Protein AF-A0A4Q7DHY0-F1 (afdb_monomer)

Structure (mmCIF, N/CA/C/O backbone):
data_AF-A0A4Q7DHY0-F1
#
_entry.id   AF-A0A4Q7DHY0-F1
#
loop_
_atom_site.group_PDB
_atom_site.id
_atom_site.type_symbol
_atom_site.label_atom_id
_atom_site.label_alt_id
_atom_site.label_comp_id
_atom_site.label_asym_id
_atom_site.label_entity_id
_atom_site.label_seq_id
_atom_site.pdbx_PDB_ins_code
_atom_site.Cartn_x
_atom_site.Cartn_y
_atom_site.Cartn_z
_atom_site.occupancy
_atom_site.B_iso_or_equiv
_atom_site.auth_seq_id
_atom_site.auth_comp_id
_atom_site.auth_asym_id
_atom_site.auth_atom_id
_atom_site.pdbx_PDB_model_num
ATOM 1 N N . MET A 1 1 ? -18.227 11.596 -0.844 1.00 40.66 1 MET A N 1
ATOM 2 C CA . MET A 1 1 ? -17.302 11.273 -1.950 1.00 40.66 1 MET A CA 1
ATOM 3 C C . MET A 1 1 ? -17.290 9.7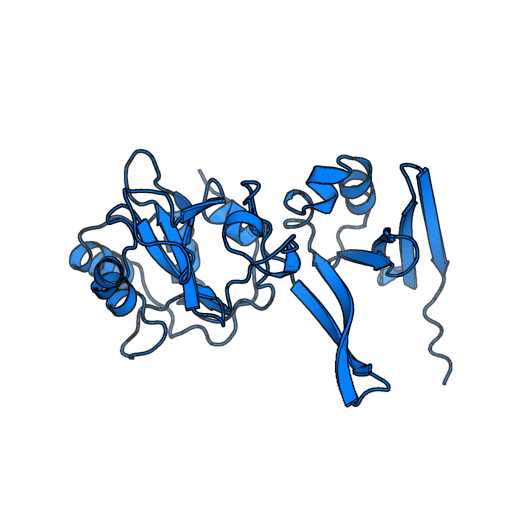64 -2.107 1.00 40.66 1 MET A C 1
ATOM 5 O O . MET A 1 1 ? -17.046 9.087 -1.121 1.00 40.66 1 MET A O 1
ATOM 9 N N . ASN A 1 2 ? -17.619 9.238 -3.290 1.00 40.72 2 ASN A N 1
ATOM 10 C CA . ASN A 1 2 ? -17.395 7.823 -3.594 1.00 40.72 2 ASN A CA 1
ATOM 11 C C . ASN A 1 2 ? -15.924 7.680 -3.981 1.00 40.72 2 ASN A C 1
ATOM 13 O O . ASN A 1 2 ? -15.579 7.890 -5.142 1.00 40.72 2 ASN A O 1
ATOM 17 N N . TYR A 1 3 ? -15.063 7.391 -3.009 1.00 53.09 3 TYR A N 1
ATOM 18 C CA . TYR A 1 3 ? -13.697 6.988 -3.312 1.00 53.09 3 TYR A CA 1
ATOM 19 C C . TYR A 1 3 ? -13.760 5.602 -3.950 1.00 53.09 3 TYR A C 1
ATOM 21 O O . TYR A 1 3 ? -14.240 4.641 -3.348 1.00 53.09 3 TYR A O 1
ATOM 29 N N . LYS A 1 4 ? -13.381 5.521 -5.225 1.00 77.56 4 LYS A N 1
ATOM 30 C CA . LYS A 1 4 ? -13.344 4.259 -5.957 1.00 77.56 4 LYS A CA 1
ATOM 31 C C . LYS A 1 4 ? -11.964 3.640 -5.758 1.00 77.56 4 LYS A C 1
ATOM 33 O O . LYS A 1 4 ? -11.098 3.822 -6.598 1.00 77.56 4 LYS A O 1
ATOM 38 N N . MET A 1 5 ? -11.809 2.927 -4.650 1.00 90.25 5 MET A 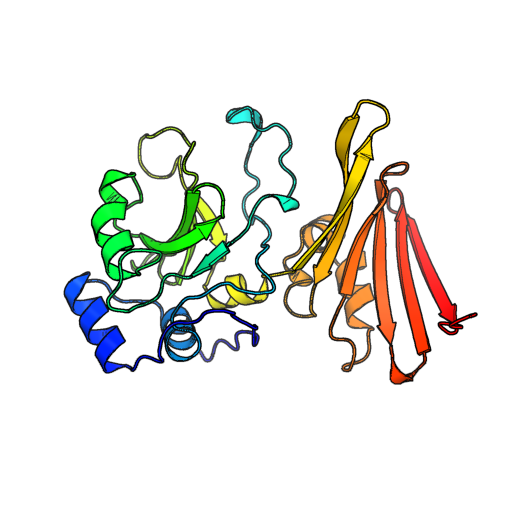N 1
ATOM 39 C CA . MET A 1 5 ? -10.647 2.089 -4.355 1.00 90.25 5 MET A CA 1
ATOM 40 C C . MET A 1 5 ? -10.560 0.921 -5.346 1.00 90.25 5 MET A C 1
ATOM 42 O O . MET A 1 5 ? -11.595 0.358 -5.739 1.00 90.25 5 MET A O 1
ATOM 46 N N . LYS A 1 6 ? -9.348 0.532 -5.749 1.00 93.88 6 LYS A N 1
ATOM 47 C CA . LYS A 1 6 ? -9.139 -0.646 -6.590 1.00 93.88 6 LYS A CA 1
ATOM 48 C C . LYS A 1 6 ? -9.575 -1.918 -5.871 1.00 93.88 6 LYS A C 1
ATOM 50 O O . LYS A 1 6 ? -9.579 -2.030 -4.646 1.00 93.88 6 LYS A O 1
ATOM 55 N N . ASN A 1 7 ? -9.943 -2.923 -6.657 1.00 93.12 7 ASN A N 1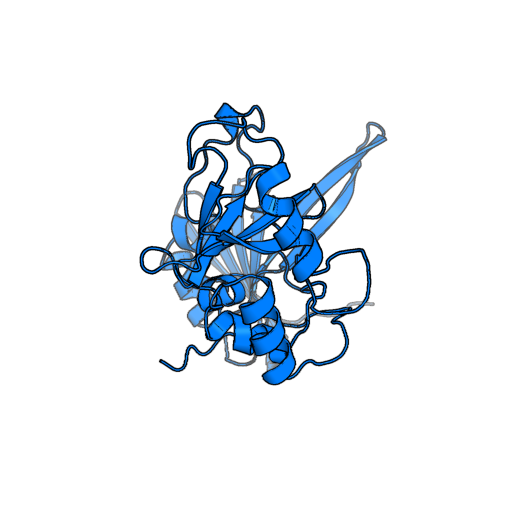
ATOM 56 C CA . ASN A 1 7 ? -10.173 -4.249 -6.108 1.00 93.12 7 ASN A CA 1
ATOM 57 C C . ASN A 1 7 ? -8.827 -4.939 -5.911 1.00 93.12 7 ASN A C 1
ATOM 59 O O . ASN A 1 7 ? -8.090 -5.108 -6.876 1.00 93.12 7 ASN A O 1
ATOM 63 N N . ILE A 1 8 ? -8.551 -5.376 -4.685 1.00 95.38 8 ILE A N 1
ATOM 64 C CA . ILE A 1 8 ? -7.391 -6.211 -4.380 1.00 95.38 8 ILE A CA 1
ATOM 65 C C . ILE A 1 8 ? -7.818 -7.634 -4.019 1.00 95.38 8 ILE A C 1
ATOM 67 O O . ILE A 1 8 ? -8.973 -7.886 -3.653 1.00 95.38 8 ILE A O 1
ATOM 71 N N . VAL A 1 9 ? -6.870 -8.561 -4.129 1.00 96.19 9 VAL A N 1
ATOM 72 C CA . VAL A 1 9 ? -6.990 -9.919 -3.599 1.00 96.19 9 VAL A CA 1
ATOM 73 C C . VAL A 1 9 ? -6.375 -9.926 -2.206 1.00 96.19 9 VAL A C 1
ATOM 75 O O . VAL A 1 9 ? -5.222 -9.537 -2.040 1.00 96.19 9 VAL A O 1
ATOM 78 N N . VAL A 1 10 ? -7.158 -10.365 -1.223 1.00 97.56 10 VAL A N 1
ATOM 79 C CA . VAL A 1 10 ? -6.720 -10.546 0.164 1.00 97.56 10 VAL A CA 1
ATOM 80 C C . VAL A 1 10 ? -6.940 -12.011 0.518 1.00 97.56 10 VAL A C 1
ATOM 82 O O . VAL A 1 10 ? -8.075 -12.493 0.474 1.00 97.56 10 VAL A O 1
ATOM 85 N N . ALA A 1 11 ? -5.853 -12.722 0.794 1.00 97.56 11 ALA A N 1
ATOM 86 C CA . ALA A 1 11 ? -5.868 -14.089 1.286 1.00 97.56 11 ALA A CA 1
ATOM 87 C C . ALA A 1 11 ? -6.193 -14.112 2.785 1.00 97.56 11 ALA A C 1
ATOM 89 O O . ALA A 1 11 ? -6.019 -13.120 3.490 1.00 97.56 11 ALA A O 1
ATOM 90 N N . ASP A 1 12 ? -6.703 -15.245 3.266 1.00 96.19 12 ASP A N 1
ATOM 91 C CA . ASP A 1 12 ? -6.915 -15.507 4.697 1.00 96.19 12 ASP A CA 1
ATOM 92 C C . ASP A 1 12 ? -7.746 -14.457 5.453 1.00 96.19 12 ASP A C 1
ATOM 94 O O . ASP A 1 12 ? -7.658 -14.323 6.681 1.00 96.19 12 ASP A O 1
ATOM 98 N N . SER A 1 13 ? -8.612 -13.734 4.731 1.00 96.94 13 SER A N 1
ATOM 99 C CA . SER A 1 13 ? -9.600 -12.858 5.349 1.00 96.94 13 SER A CA 1
ATOM 100 C C . SER A 1 13 ? -10.466 -13.642 6.327 1.00 96.94 13 SER A C 1
ATOM 102 O O . SER A 1 13 ? -10.929 -14.755 6.053 1.00 96.94 13 SER A O 1
ATOM 104 N N . LYS A 1 14 ? -10.732 -13.028 7.480 1.00 97.25 14 LYS A N 1
ATOM 105 C CA . LYS A 1 14 ? -11.629 -13.599 8.481 1.00 97.25 14 LYS A CA 1
ATOM 106 C C . LYS A 1 14 ? -13.071 -13.583 7.961 1.00 97.25 14 LYS A C 1
ATOM 108 O O . LYS A 1 14 ? -13.385 -13.054 6.891 1.00 97.25 14 LYS A O 1
ATOM 113 N N . LYS A 1 15 ? -13.984 -14.181 8.735 1.00 97.06 15 LYS A N 1
ATOM 114 C CA . LYS A 1 15 ? -15.419 -14.204 8.403 1.00 97.06 15 LYS A CA 1
ATOM 115 C C . LYS A 1 15 ? -15.921 -12.787 8.127 1.00 97.06 15 LYS A C 1
ATOM 117 O O . LYS A 1 15 ? -15.539 -11.851 8.825 1.00 97.06 15 LYS A O 1
ATOM 122 N N . LYS A 1 16 ? -16.792 -12.646 7.123 1.00 97.69 16 LYS A N 1
ATOM 123 C CA . LYS A 1 16 ? -17.400 -11.356 6.785 1.00 97.69 16 LYS A CA 1
ATOM 124 C C . LYS A 1 16 ? -18.101 -10.757 7.998 1.00 97.69 16 LYS A C 1
ATOM 126 O O . LYS A 1 16 ? -18.827 -11.458 8.701 1.00 97.69 16 LYS A O 1
ATOM 131 N N . ILE A 1 17 ? -17.904 -9.459 8.166 1.00 98.38 17 ILE A N 1
ATOM 132 C CA . ILE A 1 17 ? -18.520 -8.648 9.212 1.00 98.38 17 ILE A CA 1
ATOM 133 C C . ILE A 1 17 ? -19.592 -7.739 8.624 1.00 98.38 17 ILE A C 1
ATOM 135 O O . ILE A 1 17 ? -19.730 -7.576 7.409 1.00 98.38 17 ILE A O 1
ATOM 139 N N . THR A 1 18 ? -20.367 -7.149 9.513 1.00 98.38 18 THR A N 1
ATOM 140 C CA . THR A 1 18 ? -21.481 -6.265 9.215 1.00 98.38 18 THR A CA 1
ATOM 141 C C . THR A 1 18 ? -21.208 -4.859 9.734 1.00 98.38 18 THR A C 1
ATOM 143 O O . THR A 1 18 ? -20.301 -4.608 10.524 1.00 98.38 18 THR A O 1
ATOM 146 N N . MET A 1 19 ? -22.067 -3.919 9.348 1.00 98.31 19 MET A N 1
ATOM 147 C CA . MET A 1 19 ? -22.042 -2.571 9.914 1.00 98.31 19 MET A CA 1
ATOM 148 C C . MET A 1 19 ? -22.334 -2.546 11.425 1.00 98.31 19 MET A C 1
ATOM 150 O O . MET A 1 19 ? -21.980 -1.584 12.098 1.00 98.31 19 MET A O 1
ATOM 154 N N . ILE A 1 20 ? -23.003 -3.572 11.964 1.00 98.44 20 ILE A N 1
ATOM 155 C CA . ILE A 1 20 ? -23.243 -3.679 13.408 1.00 98.44 20 ILE A CA 1
ATOM 156 C C . ILE A 1 20 ? -21.924 -3.983 14.120 1.00 98.44 20 ILE A C 1
ATOM 158 O O . ILE A 1 20 ? -21.611 -3.317 15.101 1.00 98.44 20 ILE A O 1
ATOM 162 N N . ASP A 1 21 ? -21.125 -4.905 13.581 1.00 98.38 21 ASP A N 1
ATOM 163 C CA . ASP A 1 21 ? -19.808 -5.243 14.132 1.00 98.38 21 ASP A CA 1
ATOM 164 C C . ASP A 1 21 ? -18.881 -4.020 14.132 1.00 98.38 21 ASP A C 1
ATOM 166 O O . ASP A 1 21 ? -18.284 -3.702 15.155 1.00 98.38 21 ASP A O 1
ATOM 170 N N . ILE A 1 22 ? -18.851 -3.264 13.026 1.00 98.50 22 ILE A N 1
ATOM 171 C CA . ILE A 1 22 ? -18.097 -2.002 12.933 1.00 98.50 22 ILE A CA 1
ATOM 172 C C . ILE A 1 22 ? -18.536 -1.012 14.017 1.00 98.50 22 ILE A C 1
ATOM 174 O O . ILE A 1 22 ? -17.698 -0.469 14.729 1.00 98.50 22 ILE A O 1
ATOM 178 N N . LYS A 1 23 ? -19.847 -0.794 14.186 1.00 98.44 23 LYS A N 1
ATOM 179 C CA . LYS A 1 23 ? -20.365 0.124 15.212 1.00 98.44 23 LYS A CA 1
ATOM 180 C C . LYS A 1 23 ? -20.011 -0.320 16.629 1.00 98.44 23 LYS A C 1
ATOM 182 O O . LYS A 1 23 ? -19.742 0.534 17.465 1.00 98.44 23 LYS A O 1
ATOM 187 N N . ASN A 1 24 ? -20.017 -1.623 16.901 1.00 98.19 24 ASN A N 1
ATOM 188 C CA . ASN A 1 24 ? -19.621 -2.154 18.204 1.00 98.19 24 ASN A CA 1
ATOM 189 C C . ASN A 1 24 ? -18.140 -1.878 18.480 1.00 98.19 24 ASN A C 1
ATOM 191 O O . ASN A 1 24 ? -17.805 -1.425 19.569 1.00 98.19 24 ASN A O 1
ATOM 195 N N . VAL A 1 25 ? -17.278 -2.065 17.479 1.00 97.19 25 VAL A N 1
ATOM 196 C CA . VAL A 1 25 ? -15.847 -1.758 17.584 1.00 97.19 25 VAL A CA 1
ATOM 197 C C . VAL A 1 25 ? -15.594 -0.263 17.774 1.00 97.19 25 VAL A C 1
ATOM 199 O O . VAL A 1 25 ? -14.807 0.114 18.633 1.00 97.19 25 VAL A O 1
ATOM 202 N N . GLU A 1 26 ? -16.289 0.605 17.035 1.00 97.88 26 GLU A N 1
ATOM 203 C CA . GLU A 1 26 ? -16.195 2.058 17.236 1.00 97.88 26 GLU A CA 1
ATOM 204 C C . GLU A 1 26 ? -16.612 2.482 18.653 1.00 97.88 26 GLU A C 1
ATOM 206 O O . GLU A 1 26 ? -16.034 3.407 19.222 1.00 97.88 26 GLU A O 1
ATOM 211 N N . LEU A 1 27 ? -17.620 1.817 19.230 1.00 97.88 27 LEU A N 1
ATOM 212 C CA . LEU A 1 27 ? -18.041 2.047 20.613 1.00 97.88 27 LEU A CA 1
ATOM 213 C C . LEU A 1 27 ? -16.998 1.545 21.618 1.00 97.88 27 LEU A C 1
ATOM 215 O O . LEU A 1 27 ? -16.718 2.248 22.585 1.00 97.88 27 LEU A O 1
ATOM 219 N N . GLU A 1 28 ? -16.423 0.362 21.390 1.00 96.81 28 GLU A N 1
ATOM 220 C CA . GLU A 1 28 ? -15.400 -0.230 22.259 1.00 96.81 28 GLU A CA 1
ATOM 221 C C . GLU A 1 28 ? -14.110 0.598 22.270 1.00 96.81 28 GLU A C 1
ATOM 223 O O . GLU A 1 28 ? -13.577 0.885 23.339 1.00 96.81 28 GLU A O 1
ATOM 228 N N . LEU A 1 29 ? -13.651 1.044 21.098 1.00 95.31 29 LEU A N 1
ATOM 229 C CA . LEU A 1 29 ? -12.453 1.876 20.944 1.00 95.31 29 LEU A CA 1
ATOM 230 C C . LEU A 1 29 ? -12.722 3.377 21.136 1.00 95.31 29 LEU A C 1
ATOM 232 O O . LEU A 1 29 ? -11.803 4.180 20.996 1.00 95.31 29 LEU A O 1
ATOM 236 N N . GLN A 1 30 ? -13.975 3.775 21.391 1.00 95.56 30 GLN A N 1
ATOM 237 C CA . GLN A 1 30 ? -14.413 5.177 21.498 1.00 95.56 30 GLN A CA 1
ATOM 238 C C . GLN A 1 30 ? -13.937 6.061 20.330 1.00 95.56 30 GLN A C 1
ATOM 240 O O . GLN A 1 30 ? -13.616 7.234 20.502 1.00 95.56 30 GLN A O 1
ATOM 245 N N . THR A 1 31 ? -13.897 5.493 19.127 1.00 94.56 31 THR A N 1
ATOM 246 C CA . THR A 1 31 ? -13.243 6.081 17.954 1.00 94.56 31 THR A CA 1
ATOM 247 C C . THR A 1 31 ? -14.117 5.897 16.720 1.00 94.56 31 THR A C 1
ATOM 249 O O . THR A 1 31 ? -14.766 4.865 16.562 1.00 94.56 31 THR A O 1
ATOM 252 N N . LYS A 1 32 ? -14.137 6.888 15.823 1.00 96.50 32 LYS A N 1
ATOM 253 C CA . LYS A 1 32 ? -14.803 6.783 14.518 1.00 96.50 32 LYS A CA 1
ATOM 254 C C . LYS A 1 32 ? -13.806 6.362 13.450 1.00 96.50 32 LYS A C 1
ATOM 256 O O . LYS A 1 32 ? -12.749 6.971 13.322 1.00 96.50 32 LYS A O 1
ATOM 261 N N . LEU A 1 33 ? -14.150 5.335 12.678 1.00 97.44 33 LEU A N 1
ATOM 262 C CA . LEU A 1 33 ? -13.291 4.839 11.608 1.00 97.44 33 LEU A CA 1
ATOM 263 C C . LEU A 1 33 ? -13.580 5.573 10.287 1.00 97.44 33 LEU A C 1
ATOM 265 O O . LEU A 1 33 ? -14.742 5.861 9.979 1.00 97.44 33 LEU A O 1
ATOM 269 N N . PRO A 1 34 ? -12.553 5.850 9.463 1.00 96.81 34 PRO A N 1
ATOM 270 C CA . PRO A 1 34 ? -12.743 6.441 8.143 1.00 96.81 34 PRO A CA 1
ATOM 271 C C . PRO A 1 34 ? -13.628 5.574 7.241 1.00 96.81 34 PRO A C 1
ATOM 273 O O . PRO A 1 34 ? -13.547 4.345 7.232 1.00 96.81 34 PRO A O 1
ATOM 276 N N . THR A 1 35 ? -14.499 6.215 6.460 1.00 95.88 35 THR A N 1
ATOM 277 C CA . THR A 1 35 ? -15.542 5.511 5.696 1.00 95.88 35 THR A CA 1
ATOM 278 C C . THR A 1 35 ? -14.997 4.575 4.620 1.00 95.88 35 THR A C 1
ATOM 280 O O . THR A 1 35 ? -15.614 3.552 4.328 1.00 95.88 35 THR A O 1
ATOM 283 N N . ASP A 1 36 ? -13.864 4.919 4.012 1.00 96.00 36 ASP A N 1
ATOM 284 C CA . ASP A 1 36 ? -13.192 4.086 3.017 1.00 96.00 36 ASP A CA 1
ATOM 285 C C . ASP A 1 36 ? -12.508 2.866 3.650 1.00 96.00 36 ASP A C 1
ATOM 287 O O . ASP A 1 36 ? -12.613 1.768 3.103 1.00 96.00 36 ASP A O 1
ATOM 291 N N . TYR A 1 37 ? -11.927 3.012 4.844 1.00 97.81 37 TYR A N 1
ATOM 292 C CA . TYR A 1 37 ? -11.450 1.874 5.636 1.00 97.81 37 TYR A CA 1
ATOM 293 C C . TYR A 1 37 ? -12.594 0.940 6.060 1.00 97.81 37 TYR A C 1
ATOM 295 O O . TYR A 1 37 ? -12.492 -0.279 5.924 1.00 97.81 37 TYR A O 1
ATOM 303 N N . ILE A 1 38 ? -13.740 1.487 6.483 1.00 97.81 38 ILE A N 1
ATOM 304 C CA . ILE A 1 38 ? -14.935 0.679 6.781 1.00 97.81 38 ILE A CA 1
ATOM 305 C C . ILE A 1 38 ? -15.388 -0.107 5.539 1.00 97.81 38 ILE A C 1
ATOM 307 O O . ILE A 1 38 ? -15.691 -1.297 5.636 1.00 97.81 38 ILE A O 1
ATOM 311 N N . ALA A 1 39 ? -15.434 0.535 4.367 1.00 97.00 39 ALA A N 1
ATOM 312 C CA . ALA A 1 39 ? -15.819 -0.127 3.120 1.00 97.00 39 ALA A CA 1
ATOM 313 C C . ALA A 1 39 ? -14.884 -1.299 2.778 1.00 97.00 39 ALA A C 1
ATOM 315 O O . ALA A 1 39 ? -15.352 -2.350 2.331 1.00 97.00 39 ALA A O 1
ATOM 316 N N . PHE A 1 40 ? -13.586 -1.140 3.042 1.00 97.69 40 PHE A N 1
ATOM 317 C CA . PHE A 1 40 ? -12.606 -2.211 2.924 1.00 97.69 40 PHE A CA 1
ATOM 318 C C . PHE A 1 40 ? -12.862 -3.343 3.919 1.00 97.69 40 PHE A C 1
ATOM 320 O O . PHE A 1 40 ? -13.017 -4.478 3.482 1.00 97.69 40 PHE A O 1
ATOM 327 N N . MET A 1 41 ? -13.021 -3.048 5.211 1.00 98.00 41 MET A N 1
ATOM 328 C CA . MET A 1 41 ? -13.245 -4.047 6.268 1.00 98.00 41 MET A CA 1
ATOM 329 C C . MET A 1 41 ? -14.502 -4.906 6.044 1.00 98.00 41 MET A C 1
ATOM 331 O O . MET A 1 41 ? -14.505 -6.111 6.296 1.00 98.00 41 MET A O 1
ATOM 335 N N . LEU A 1 42 ? -15.578 -4.316 5.510 1.00 97.94 42 LEU A N 1
ATOM 336 C CA . LEU A 1 42 ? -16.799 -5.054 5.147 1.00 97.94 42 LEU A CA 1
ATOM 337 C C . LEU A 1 42 ? -16.584 -6.032 3.984 1.00 97.94 42 LEU A C 1
ATOM 339 O O . LEU A 1 42 ? -17.298 -7.032 3.863 1.00 97.94 42 LEU A O 1
ATOM 343 N N . LYS A 1 43 ? -15.632 -5.726 3.100 1.00 96.94 43 LYS A N 1
ATOM 344 C CA . LYS A 1 43 ? -15.285 -6.560 1.948 1.00 96.94 43 LYS A CA 1
ATOM 345 C C . LYS A 1 43 ? -14.218 -7.600 2.307 1.00 96.94 43 LYS A C 1
ATOM 347 O O . LYS A 1 43 ? -14.330 -8.746 1.872 1.00 96.94 43 LYS A O 1
ATOM 352 N N . HIS A 1 44 ? -13.243 -7.197 3.114 1.00 97.50 44 HIS A N 1
ATOM 353 C CA . HIS A 1 44 ? -12.048 -7.926 3.520 1.00 97.50 44 HIS A CA 1
ATOM 354 C C . HIS A 1 44 ? -11.848 -7.726 5.030 1.00 97.50 44 HIS A C 1
ATOM 356 O O . HIS A 1 44 ? -11.283 -6.725 5.461 1.00 97.50 44 HIS A O 1
ATOM 362 N N . ASN A 1 45 ? -12.342 -8.658 5.851 1.00 98.12 45 ASN A N 1
ATOM 363 C CA . ASN A 1 45 ? -12.178 -8.580 7.304 1.00 98.12 45 ASN A CA 1
ATOM 364 C C . ASN A 1 45 ? -10.765 -9.038 7.705 1.00 98.12 45 ASN A C 1
ATOM 366 O O . ASN A 1 45 ? -10.563 -10.189 8.104 1.00 98.12 45 ASN A O 1
ATOM 370 N N . GLY A 1 46 ? -9.792 -8.148 7.526 1.00 97.88 46 GLY A N 1
ATOM 371 C CA . GLY A 1 46 ? -8.370 -8.456 7.638 1.00 97.88 46 GLY A CA 1
ATOM 372 C C . GLY A 1 46 ? -7.860 -9.425 6.563 1.00 97.88 46 GLY A C 1
ATOM 373 O O . GLY A 1 46 ? -8.565 -9.736 5.594 1.00 97.88 46 GLY A O 1
ATOM 374 N N . GLY A 1 47 ? -6.644 -9.933 6.765 1.00 97.81 47 GLY A N 1
ATOM 375 C CA . GLY A 1 47 ? -5.984 -10.918 5.898 1.00 97.81 47 GLY A CA 1
ATOM 376 C C . GLY A 1 47 ? -4.708 -10.394 5.234 1.00 97.81 47 GLY A C 1
ATOM 377 O O . GLY A 1 47 ? -4.307 -9.254 5.465 1.00 97.81 47 GLY A O 1
ATOM 378 N N . HIS A 1 48 ? -4.096 -11.230 4.398 1.00 97.25 48 HIS A N 1
ATOM 379 C CA . HIS A 1 48 ? -2.831 -10.958 3.713 1.00 97.25 48 HIS A CA 1
ATOM 380 C C . HIS A 1 48 ? -3.081 -10.451 2.281 1.00 97.25 48 HIS A C 1
ATOM 382 O O . HIS A 1 48 ? -3.629 -11.194 1.455 1.00 97.25 48 HIS A O 1
ATOM 388 N N . PRO A 1 49 ? -2.751 -9.193 1.945 1.00 97.12 49 PRO A N 1
ATOM 389 C CA . PRO A 1 49 ? -2.919 -8.692 0.586 1.00 97.12 49 PRO A CA 1
ATOM 390 C C . PRO A 1 49 ? -1.887 -9.324 -0.356 1.00 97.12 49 PRO A C 1
ATOM 392 O O . PRO A 1 49 ? -0.705 -9.342 -0.059 1.00 97.12 49 PRO A O 1
ATOM 395 N N . LEU A 1 50 ? -2.306 -9.793 -1.536 1.00 94.50 50 LEU A N 1
ATOM 396 C CA . LEU A 1 50 ? -1.363 -10.411 -2.484 1.00 94.50 50 LEU A CA 1
ATOM 397 C C . LEU A 1 50 ? -0.354 -9.400 -3.063 1.00 94.50 50 LEU A C 1
ATOM 399 O O . LEU A 1 50 ? 0.783 -9.741 -3.365 1.00 94.50 50 LEU A O 1
ATOM 403 N N . ARG A 1 51 ? -0.791 -8.149 -3.245 1.00 94.75 51 ARG A N 1
ATOM 404 C CA . ARG A 1 51 ? 0.087 -7.003 -3.503 1.00 94.75 51 ARG A CA 1
ATOM 405 C C . ARG A 1 51 ? 0.259 -6.293 -2.167 1.00 94.75 51 ARG A C 1
ATOM 407 O O . ARG A 1 51 ? -0.675 -5.623 -1.733 1.00 94.75 51 ARG A O 1
ATOM 414 N N . ASN A 1 52 ? 1.387 -6.510 -1.505 1.00 95.00 52 ASN A N 1
ATOM 415 C CA . ASN A 1 52 ? 1.619 -6.079 -0.128 1.00 95.00 52 ASN A CA 1
ATOM 416 C C . ASN A 1 52 ? 2.638 -4.942 0.007 1.00 95.00 52 ASN A C 1
ATOM 418 O O . ASN A 1 52 ? 2.796 -4.419 1.103 1.00 95.00 52 ASN A O 1
ATOM 422 N N . GLN A 1 53 ? 3.299 -4.536 -1.074 1.00 93.69 53 GLN A N 1
ATOM 423 C CA . GLN A 1 53 ? 4.306 -3.478 -1.039 1.00 93.69 53 GLN A CA 1
ATOM 424 C C . GLN A 1 53 ? 3.677 -2.111 -1.282 1.00 93.69 53 GLN A C 1
ATOM 426 O O . GLN A 1 53 ? 2.733 -2.002 -2.065 1.00 93.69 53 GLN A O 1
ATOM 431 N N . TYR A 1 54 ? 4.213 -1.053 -0.679 1.00 92.00 54 TYR A N 1
ATOM 432 C CA . TYR A 1 54 ? 3.795 0.325 -0.953 1.00 92.00 54 TYR A CA 1
ATOM 433 C C . TYR A 1 54 ? 4.986 1.292 -0.940 1.00 92.00 54 TYR A C 1
ATOM 435 O O . TYR A 1 54 ? 5.988 1.058 -0.270 1.00 92.00 54 TYR A O 1
ATOM 443 N N . PRO A 1 55 ? 4.905 2.402 -1.690 1.00 84.75 55 PRO A N 1
ATOM 444 C CA . PRO A 1 55 ? 5.952 3.407 -1.693 1.00 84.75 55 PRO A CA 1
ATOM 445 C C . PRO A 1 55 ? 5.832 4.333 -0.480 1.00 84.75 55 PRO A C 1
ATOM 447 O O . PRO A 1 55 ? 4.735 4.735 -0.095 1.00 84.75 55 PRO A O 1
ATOM 450 N N . LEU A 1 56 ? 6.962 4.791 0.055 1.00 72.31 56 LEU A N 1
ATOM 451 C CA . LEU A 1 56 ? 6.966 5.885 1.029 1.00 72.31 56 LEU A CA 1
ATOM 452 C C . LEU A 1 56 ? 6.644 7.226 0.350 1.00 72.31 56 LEU A C 1
ATOM 454 O O . LEU A 1 56 ? 7.104 7.505 -0.765 1.00 72.31 56 LEU A O 1
ATOM 458 N N . ILE A 1 57 ? 5.834 8.070 0.999 1.00 72.00 57 ILE A N 1
ATOM 459 C CA . ILE A 1 57 ? 5.548 9.440 0.531 1.00 72.00 57 ILE A CA 1
ATOM 460 C C . ILE A 1 57 ? 6.596 10.421 1.049 1.00 72.00 57 ILE A C 1
ATOM 462 O O . ILE A 1 57 ? 7.074 11.257 0.282 1.00 72.00 57 ILE A O 1
ATOM 466 N N . GLU A 1 58 ? 6.961 10.315 2.322 1.00 67.12 58 GLU A N 1
ATOM 467 C CA . GLU A 1 58 ? 8.017 11.126 2.920 1.00 67.12 58 GLU A CA 1
ATOM 468 C C . GLU A 1 58 ? 9.384 10.473 2.681 1.00 67.12 58 GLU A C 1
ATOM 470 O O . GLU A 1 58 ? 9.542 9.260 2.821 1.00 67.12 58 GLU A O 1
ATOM 475 N N . ILE A 1 59 ? 10.382 11.279 2.294 1.00 56.94 59 ILE A N 1
ATOM 476 C CA . ILE A 1 59 ? 11.773 10.817 2.237 1.00 56.94 59 ILE A CA 1
ATOM 477 C C . ILE A 1 59 ? 12.212 10.598 3.680 1.00 56.94 59 ILE A C 1
ATOM 479 O O . ILE A 1 59 ? 12.436 11.561 4.415 1.00 56.94 59 ILE A O 1
ATOM 483 N N . PHE A 1 60 ? 12.306 9.336 4.081 1.00 59.81 60 PHE A N 1
ATOM 484 C CA . PHE A 1 60 ? 12.797 8.972 5.395 1.00 59.81 60 PHE A CA 1
ATOM 485 C C . PHE A 1 60 ? 14.314 8.794 5.350 1.00 59.81 60 PHE A C 1
ATOM 487 O O . PHE A 1 60 ? 14.850 8.100 4.484 1.00 59.81 60 PHE A O 1
ATOM 494 N N . ASP A 1 61 ? 15.016 9.442 6.277 1.00 61.19 61 ASP A N 1
ATOM 495 C CA . ASP A 1 61 ? 16.462 9.296 6.406 1.00 61.19 61 ASP A CA 1
ATOM 496 C C . ASP A 1 61 ? 16.788 8.009 7.172 1.00 61.19 61 ASP A C 1
ATOM 498 O O . ASP A 1 61 ? 17.104 8.024 8.361 1.00 61.19 61 ASP A O 1
ATOM 502 N N . PHE A 1 62 ? 16.694 6.874 6.481 1.00 61.97 62 PHE A N 1
ATOM 503 C CA . PHE A 1 62 ? 17.048 5.559 7.019 1.00 61.97 62 PHE A CA 1
ATOM 504 C C . PHE A 1 62 ? 18.496 5.491 7.533 1.00 61.97 62 PHE A C 1
ATOM 506 O O . PHE A 1 62 ? 18.787 4.744 8.475 1.00 61.97 62 PHE A O 1
ATOM 513 N N . TYR A 1 63 ? 19.400 6.333 7.009 1.00 59.28 63 TYR A N 1
ATOM 514 C CA . TYR A 1 63 ? 20.770 6.426 7.515 1.00 59.28 63 TYR A CA 1
ATOM 515 C C . TYR A 1 63 ? 20.820 6.884 8.968 1.00 59.28 63 TYR A C 1
ATOM 517 O O . TYR A 1 63 ? 21.671 6.400 9.716 1.00 59.28 63 TYR A O 1
ATOM 525 N N . ARG A 1 64 ? 19.897 7.755 9.396 1.00 58.91 64 ARG A N 1
ATOM 526 C CA . ARG A 1 64 ? 19.803 8.211 10.791 1.00 58.91 64 ARG A CA 1
ATOM 527 C C . ARG A 1 64 ? 19.671 7.049 11.777 1.00 58.91 64 ARG A C 1
ATOM 529 O O . ARG A 1 64 ? 20.134 7.164 12.908 1.00 58.91 64 ARG A O 1
ATOM 536 N N . TYR A 1 65 ? 19.073 5.944 11.344 1.00 57.75 65 TYR A N 1
ATOM 537 C CA . TYR A 1 65 ? 18.809 4.776 12.179 1.00 57.75 65 TYR A CA 1
ATOM 538 C C . TYR A 1 65 ? 19.796 3.626 11.924 1.00 57.75 65 TYR A C 1
ATOM 540 O O . TYR A 1 65 ? 19.659 2.563 12.517 1.00 57.75 65 TYR A O 1
ATOM 548 N N . GLY A 1 66 ? 20.796 3.819 11.055 1.00 53.31 66 GLY A N 1
ATOM 549 C CA . GLY A 1 66 ? 21.776 2.785 10.710 1.00 53.31 66 GLY A CA 1
ATOM 550 C C . GLY A 1 66 ? 21.308 1.779 9.652 1.00 53.31 66 GLY A C 1
ATOM 551 O O . GLY A 1 66 ? 22.010 0.802 9.414 1.00 53.31 66 GLY A O 1
ATOM 552 N N . TRP A 1 67 ? 20.175 2.034 8.987 1.00 53.66 67 TRP A N 1
ATOM 553 C CA . TRP A 1 67 ? 19.589 1.147 7.968 1.00 53.66 67 TRP A CA 1
ATOM 554 C C . TRP A 1 67 ? 20.132 1.418 6.553 1.00 53.66 67 TRP A C 1
ATOM 556 O O . TRP A 1 67 ? 19.854 0.680 5.614 1.00 53.66 67 TRP A O 1
ATOM 566 N N . GLY A 1 68 ? 20.975 2.445 6.395 1.00 55.72 68 GLY A N 1
ATOM 567 C CA . GLY A 1 68 ? 21.581 2.805 5.113 1.00 55.72 68 GLY A CA 1
ATOM 568 C C . GLY A 1 68 ? 20.601 3.513 4.174 1.00 55.72 68 GLY A C 1
ATOM 569 O O . GLY A 1 68 ? 19.679 4.189 4.622 1.00 55.72 68 GLY A O 1
ATOM 570 N N . SER A 1 69 ? 20.808 3.376 2.861 1.00 53.16 69 SER A N 1
ATOM 571 C CA . SER A 1 69 ? 19.824 3.773 1.848 1.00 53.16 69 SER A CA 1
ATOM 572 C C . SER A 1 69 ? 18.786 2.663 1.711 1.00 53.16 69 SER A C 1
ATOM 574 O O . SER A 1 69 ? 18.831 1.926 0.725 1.00 53.16 69 SER A O 1
ATOM 576 N N . SER A 1 70 ? 17.908 2.480 2.699 1.00 45.94 70 SER A N 1
ATOM 577 C CA . SER A 1 70 ? 16.794 1.543 2.523 1.00 45.94 70 SER A CA 1
ATOM 578 C C . SER A 1 70 ? 16.012 1.956 1.283 1.00 45.94 70 SER A C 1
ATOM 580 O O . SER A 1 70 ? 15.647 3.125 1.098 1.00 45.94 70 SER A O 1
ATOM 582 N N . THR A 1 71 ? 15.873 1.007 0.369 1.00 47.88 71 THR A N 1
ATOM 583 C CA . THR A 1 71 ? 15.164 1.193 -0.885 1.00 47.88 71 THR A CA 1
ATOM 584 C C . THR A 1 71 ? 13.669 1.050 -0.631 1.00 47.88 71 THR A C 1
ATOM 586 O O . THR A 1 71 ? 13.222 0.462 0.346 1.00 47.88 71 THR A O 1
ATOM 589 N N . ILE A 1 72 ? 12.859 1.608 -1.529 1.00 45.62 72 ILE A N 1
ATOM 590 C CA . ILE A 1 72 ? 11.387 1.549 -1.467 1.00 45.62 72 ILE A CA 1
ATOM 591 C C . ILE A 1 72 ? 10.820 0.108 -1.458 1.00 45.62 72 ILE A C 1
ATOM 593 O O . ILE A 1 72 ? 9.637 -0.080 -1.191 1.00 45.62 72 ILE A O 1
ATOM 597 N N . SER A 1 73 ? 11.663 -0.895 -1.702 1.00 49.81 73 SER A N 1
ATOM 598 C CA . SER A 1 73 ? 11.384 -2.331 -1.596 1.00 49.81 73 SER A CA 1
ATOM 599 C C . SER A 1 73 ? 11.088 -2.837 -0.180 1.00 49.81 73 SER A C 1
ATOM 601 O O . SER A 1 73 ? 10.651 -3.973 -0.048 1.00 49.81 73 SER A O 1
ATOM 603 N N . ASP A 1 74 ? 11.343 -2.041 0.863 1.00 57.50 74 ASP A N 1
ATOM 604 C CA . ASP A 1 74 ? 11.395 -2.549 2.243 1.00 57.50 74 ASP A CA 1
ATOM 605 C C . ASP A 1 74 ? 10.102 -2.285 3.037 1.00 57.50 74 ASP A C 1
ATOM 607 O O . ASP A 1 74 ? 10.004 -2.625 4.216 1.00 57.50 74 ASP A O 1
ATOM 611 N N . CYS A 1 75 ? 9.101 -1.651 2.418 1.00 80.31 75 CYS A N 1
ATOM 612 C CA . CYS A 1 75 ? 7.860 -1.283 3.089 1.00 80.31 75 CYS A CA 1
ATOM 613 C C . CYS A 1 75 ? 6.695 -2.148 2.615 1.00 80.31 75 CYS A C 1
ATOM 615 O O . CYS A 1 75 ? 6.095 -1.915 1.561 1.00 80.31 75 CYS A O 1
ATOM 617 N N . GLU A 1 76 ? 6.339 -3.107 3.463 1.00 91.06 76 GLU A N 1
ATOM 618 C CA . GLU A 1 76 ? 5.231 -4.018 3.228 1.00 91.06 76 GLU A CA 1
ATOM 619 C C . GLU A 1 76 ? 4.142 -3.926 4.297 1.00 91.06 76 GLU A C 1
ATOM 621 O O . GLU A 1 76 ? 4.347 -3.444 5.415 1.00 91.06 76 GLU A O 1
ATOM 626 N N . ILE A 1 77 ? 2.955 -4.399 3.931 1.00 95.62 77 ILE A N 1
ATOM 627 C CA . ILE A 1 77 ? 1.886 -4.766 4.851 1.00 95.62 77 ILE A CA 1
ATOM 628 C C . ILE A 1 77 ? 1.633 -6.265 4.720 1.00 95.62 77 ILE A C 1
ATOM 630 O O . ILE A 1 77 ? 0.925 -6.722 3.825 1.00 95.62 77 ILE A O 1
ATOM 634 N N . ASP A 1 78 ? 2.208 -7.038 5.631 1.00 95.88 78 ASP A N 1
ATOM 635 C CA . ASP A 1 78 ? 2.027 -8.484 5.666 1.00 95.88 78 ASP A CA 1
ATOM 636 C C . ASP A 1 78 ? 0.599 -8.859 6.085 1.00 95.88 78 ASP A C 1
ATOM 638 O O . ASP A 1 78 ? -0.008 -9.766 5.522 1.00 95.88 78 ASP A O 1
ATOM 642 N N . TRP A 1 79 ? -0.009 -8.135 7.028 1.00 97.69 79 TRP A N 1
ATOM 643 C CA . TRP A 1 79 ? -1.357 -8.483 7.476 1.00 97.69 79 TRP A CA 1
ATOM 644 C C . TRP A 1 79 ? -2.216 -7.271 7.806 1.00 97.69 79 TRP A C 1
ATOM 646 O O . TRP A 1 79 ? -1.820 -6.422 8.595 1.00 97.69 79 TRP A O 1
ATOM 656 N N . PHE A 1 80 ? -3.442 -7.229 7.277 1.00 98.50 80 PHE A N 1
ATOM 657 C CA . PHE A 1 80 ? -4.503 -6.351 7.774 1.00 98.50 80 PHE A CA 1
ATOM 658 C C . PHE A 1 80 ? -5.209 -6.995 8.963 1.00 98.50 80 PHE A C 1
ATOM 660 O O . PHE A 1 80 ? -5.664 -8.142 8.883 1.00 98.50 80 PHE A O 1
ATOM 667 N N . TYR A 1 81 ? -5.379 -6.254 10.050 1.00 98.50 81 TYR A N 1
ATOM 668 C CA . TYR A 1 81 ? -6.048 -6.769 11.237 1.00 98.50 81 TYR A CA 1
ATOM 669 C C . TYR A 1 81 ? -7.543 -7.009 10.997 1.00 98.50 81 TYR A C 1
ATOM 671 O O . TYR A 1 81 ? -8.235 -6.207 10.373 1.00 98.50 81 TYR A O 1
ATOM 679 N N . GLY A 1 82 ? -8.053 -8.133 11.502 1.00 98.12 82 GLY A N 1
ATOM 680 C CA . GLY A 1 82 ? -9.459 -8.519 11.375 1.00 98.12 82 GLY A CA 1
ATOM 681 C C . GLY A 1 82 ? -10.230 -8.358 12.683 1.00 98.12 82 GLY A C 1
ATOM 682 O O . GLY A 1 82 ? -9.671 -8.490 13.768 1.00 98.12 82 GLY A O 1
ATOM 683 N N . ILE A 1 83 ? -11.538 -8.141 12.590 1.00 98.06 83 ILE A N 1
ATOM 684 C CA . ILE A 1 83 ? -12.475 -8.185 13.718 1.00 98.06 83 ILE A CA 1
ATOM 685 C C . ILE A 1 83 ? -12.993 -9.617 13.840 1.00 98.06 83 ILE A C 1
ATOM 687 O O . ILE A 1 83 ? -13.804 -10.069 13.028 1.00 98.06 83 ILE A O 1
ATOM 691 N N . TYR A 1 84 ? -12.495 -10.359 14.823 1.00 96.44 84 TYR A N 1
ATOM 692 C CA . TYR A 1 84 ? -12.889 -11.745 15.062 1.00 96.44 84 TYR A CA 1
ATOM 693 C C . TYR A 1 84 ? -12.555 -12.180 16.496 1.00 96.44 84 TYR A C 1
ATOM 695 O O . TYR A 1 84 ? -11.965 -11.421 17.255 1.00 96.44 84 TYR A O 1
ATOM 703 N N . ASP A 1 85 ? -12.948 -13.398 16.866 1.00 92.69 85 ASP A N 1
ATOM 704 C CA . ASP A 1 85 ? -12.633 -13.998 18.167 1.00 92.69 85 ASP A CA 1
ATOM 705 C C . ASP A 1 85 ? -11.358 -14.854 18.049 1.00 92.69 85 ASP A C 1
ATOM 707 O O . ASP A 1 85 ? -11.410 -16.043 17.728 1.00 92.69 85 ASP A O 1
ATOM 711 N N . GLY A 1 86 ? -10.198 -14.210 18.177 1.00 91.06 86 GLY A N 1
ATOM 712 C CA . GLY A 1 86 ? -8.883 -14.851 18.125 1.00 91.06 86 GLY A CA 1
ATOM 713 C C . GLY A 1 86 ? -7.757 -13.880 18.468 1.00 91.06 86 GLY A C 1
ATOM 714 O O . GLY A 1 86 ? -7.972 -12.675 18.500 1.00 91.06 86 GLY A O 1
ATOM 715 N N . GLU A 1 87 ? -6.569 -14.404 18.758 1.00 87.25 87 GLU A N 1
ATOM 716 C CA . GLU A 1 87 ? -5.488 -13.624 19.375 1.00 87.25 87 GLU A CA 1
ATOM 717 C C . GLU A 1 87 ? -4.661 -12.813 18.367 1.00 87.25 87 GLU A C 1
ATOM 719 O O . GLU A 1 87 ? -4.464 -11.617 18.550 1.00 87.25 87 GLU A O 1
ATOM 724 N N . TYR A 1 88 ? -4.196 -13.446 17.289 1.00 89.69 88 TYR A N 1
ATOM 725 C CA . TYR A 1 88 ? -3.247 -12.833 16.354 1.00 89.69 88 TYR A CA 1
ATOM 726 C C . TYR A 1 88 ? -3.926 -11.932 15.324 1.00 89.69 88 TYR A C 1
ATOM 728 O O . TYR A 1 88 ? -4.970 -12.297 14.778 1.00 89.69 88 TYR A O 1
ATOM 736 N N . ASN A 1 89 ? -3.317 -10.798 14.973 1.00 93.81 89 ASN A N 1
ATOM 737 C CA . ASN A 1 89 ? -3.836 -9.888 13.946 1.00 93.81 89 ASN A CA 1
ATOM 738 C C . ASN A 1 89 ? -5.297 -9.476 14.216 1.00 93.81 89 ASN A C 1
ATOM 740 O O . ASN A 1 89 ? -6.127 -9.400 13.298 1.00 93.81 89 ASN A O 1
ATOM 744 N N . ASN A 1 90 ? -5.636 -9.306 15.495 1.00 97.44 90 ASN A N 1
ATOM 745 C CA . ASN A 1 90 ? -6.970 -8.949 15.950 1.00 97.44 90 ASN A CA 1
ATOM 746 C C . ASN A 1 90 ? -7.078 -7.436 16.103 1.00 97.44 90 ASN A C 1
ATOM 748 O O . ASN A 1 90 ? -6.438 -6.839 16.959 1.00 97.44 90 ASN A O 1
ATOM 752 N N . PHE A 1 91 ? -7.955 -6.823 15.317 1.00 98.19 91 PHE A N 1
ATOM 753 C CA . PHE A 1 91 ? -8.092 -5.374 15.260 1.00 98.19 91 PHE A CA 1
ATOM 754 C C . PHE A 1 91 ? -8.326 -4.723 16.632 1.00 98.19 91 PHE A C 1
ATOM 756 O O . PHE A 1 91 ? -7.778 -3.659 16.905 1.00 98.19 91 PHE A O 1
ATOM 763 N N . ILE A 1 92 ? -9.117 -5.349 17.503 1.00 97.38 92 ILE A N 1
ATOM 764 C CA . ILE A 1 92 ? -9.444 -4.796 18.820 1.00 97.38 92 ILE A CA 1
ATOM 765 C C . ILE A 1 92 ? -8.254 -4.953 19.770 1.00 97.38 92 ILE A C 1
ATOM 767 O O . ILE A 1 92 ? -7.862 -3.990 20.427 1.00 97.38 92 ILE A O 1
ATOM 771 N N . GLU A 1 93 ? -7.671 -6.150 19.840 1.00 96.19 93 GLU A N 1
ATOM 772 C CA . GLU A 1 93 ? -6.579 -6.440 20.775 1.00 96.19 93 GLU A CA 1
ATOM 773 C C . GLU A 1 93 ? -5.305 -5.658 20.440 1.00 96.19 93 GLU A C 1
ATOM 775 O O . GLU A 1 93 ? -4.669 -5.125 21.349 1.00 96.19 93 GLU A O 1
ATOM 780 N N . GLU A 1 94 ? -4.980 -5.498 19.154 1.00 96.19 94 GLU A N 1
ATOM 781 C CA . GLU A 1 94 ? -3.842 -4.679 18.716 1.00 96.19 94 GLU A CA 1
ATOM 782 C C . GLU A 1 94 ? -4.042 -3.204 19.100 1.00 96.19 94 GLU A C 1
ATOM 784 O O . GLU A 1 94 ? -3.138 -2.551 19.623 1.00 96.19 94 GLU A O 1
ATOM 789 N N . ASN A 1 95 ? -5.260 -2.672 18.942 1.00 97.00 95 ASN A N 1
ATOM 790 C CA . ASN A 1 95 ? -5.552 -1.284 19.308 1.00 97.00 95 ASN A CA 1
ATOM 791 C C . ASN A 1 95 ? -5.625 -1.045 20.823 1.00 97.00 95 ASN A C 1
ATOM 793 O O . ASN A 1 95 ? -5.366 0.076 21.256 1.00 97.00 95 ASN A O 1
ATOM 797 N N . LYS A 1 96 ? -5.917 -2.067 21.638 1.00 94.56 96 LYS A N 1
ATOM 798 C CA . LYS A 1 96 ? -5.833 -1.973 23.108 1.00 94.56 96 LYS A CA 1
ATOM 799 C C . LYS A 1 96 ? -4.393 -1.868 23.616 1.00 94.56 96 LYS A C 1
ATOM 801 O O . LYS A 1 96 ? -4.187 -1.321 24.692 1.00 94.56 96 LYS A O 1
ATOM 806 N N . ARG A 1 97 ? -3.419 -2.393 22.864 1.00 91.94 97 ARG A N 1
ATOM 807 C CA . ARG A 1 97 ? -1.994 -2.459 23.247 1.00 91.94 97 ARG A CA 1
ATOM 808 C C . ARG A 1 97 ? -1.123 -1.414 22.544 1.00 91.94 97 ARG A C 1
ATOM 810 O O . ARG A 1 97 ? 0.044 -1.256 22.887 1.00 91.94 97 ARG A O 1
ATOM 817 N N . LYS A 1 98 ? -1.667 -0.689 21.562 1.00 91.56 98 LYS A N 1
ATOM 818 C CA . LYS A 1 98 ? -0.917 0.259 20.718 1.00 91.56 98 LYS A CA 1
ATOM 819 C C . LYS A 1 98 ? -0.171 1.336 21.527 1.00 91.56 98 LYS A C 1
ATOM 821 O O . LYS A 1 98 ? 0.943 1.717 21.177 1.00 91.56 98 LYS A O 1
ATOM 826 N N . GLU A 1 99 ? -0.757 1.810 22.625 1.00 88.56 99 GLU A N 1
ATOM 827 C CA . GLU A 1 99 ? -0.142 2.848 23.462 1.00 88.56 99 GLU A CA 1
ATOM 828 C C . GLU A 1 99 ? 1.055 2.301 24.254 1.00 88.56 99 GLU A C 1
ATOM 830 O O . GLU A 1 99 ? 2.043 3.014 24.429 1.00 88.56 99 GLU A O 1
ATOM 835 N N . ASP A 1 100 ? 1.033 1.016 24.634 1.00 89.19 100 ASP A N 1
ATOM 836 C CA . ASP A 1 100 ? 2.138 0.348 25.342 1.00 89.19 100 ASP A CA 1
ATOM 837 C C . ASP A 1 100 ? 3.416 0.288 24.488 1.00 89.19 100 ASP A C 1
ATOM 839 O O . ASP A 1 100 ? 4.541 0.296 25.007 1.00 89.19 100 ASP A O 1
ATOM 843 N N . VAL A 1 101 ? 3.248 0.238 23.163 1.00 85.75 101 VAL A N 1
ATOM 844 C CA . VAL A 1 101 ? 4.352 0.271 22.195 1.00 85.75 101 VAL A CA 1
ATOM 845 C C . VAL A 1 101 ? 4.682 1.687 21.715 1.00 85.75 101 VAL A C 1
ATOM 847 O O . VAL A 1 101 ? 5.721 1.877 21.094 1.00 85.75 101 VAL A O 1
ATOM 850 N N . GLY A 1 102 ? 3.888 2.698 22.083 1.00 87.88 102 GLY A N 1
ATOM 851 C CA . GLY A 1 102 ? 4.141 4.107 21.763 1.00 87.88 102 GLY A CA 1
ATOM 852 C C . GLY A 1 102 ? 3.495 4.601 20.466 1.00 87.88 102 GLY A C 1
ATOM 853 O O . GLY A 1 102 ? 3.938 5.611 19.918 1.00 87.88 102 GLY A O 1
ATOM 854 N N . ILE A 1 103 ? 2.463 3.919 19.961 1.00 91.31 103 ILE A N 1
ATOM 855 C CA . ILE A 1 103 ? 1.645 4.428 18.853 1.00 91.31 103 ILE A CA 1
ATOM 856 C C . ILE A 1 103 ? 0.738 5.555 19.386 1.00 91.31 103 ILE A C 1
ATOM 858 O O . ILE A 1 103 ? 0.030 5.341 20.374 1.00 91.31 103 ILE A O 1
ATOM 862 N N . PRO A 1 104 ? 0.723 6.745 18.751 1.00 91.69 104 PRO A N 1
ATOM 863 C CA . PRO A 1 104 ? -0.111 7.870 19.173 1.00 91.69 104 PRO A CA 1
ATOM 864 C C . PRO A 1 104 ? -1.610 7.543 19.284 1.00 91.69 104 PRO A C 1
ATOM 866 O O . PRO A 1 104 ? -2.178 6.842 18.445 1.00 91.69 104 PRO A O 1
ATOM 869 N N . GLY A 1 105 ? -2.283 8.119 20.287 1.00 92.06 105 GLY A N 1
ATOM 870 C CA . GLY A 1 105 ? -3.708 7.875 20.556 1.00 92.06 105 GLY A CA 1
ATOM 871 C C . GLY A 1 105 ? -4.642 8.256 19.398 1.00 92.06 105 GLY A C 1
ATOM 872 O O . GLY A 1 105 ? -5.639 7.570 19.169 1.00 92.06 105 GLY A O 1
ATOM 873 N N . ASN A 1 106 ? -4.267 9.271 18.610 1.00 93.75 106 ASN A N 1
ATOM 874 C CA . ASN A 1 106 ? -4.996 9.747 17.427 1.00 93.75 106 ASN A CA 1
ATOM 875 C C . ASN A 1 106 ? -4.819 8.871 16.171 1.00 93.75 106 ASN A C 1
ATOM 877 O O . ASN A 1 106 ? -5.285 9.246 15.086 1.00 93.75 106 ASN A O 1
ATOM 881 N N . LEU A 1 107 ? -4.129 7.735 16.300 1.00 96.12 107 LEU A N 1
ATOM 882 C CA . LEU A 1 107 ? -3.933 6.733 15.261 1.00 96.12 107 LEU A CA 1
ATOM 883 C C . LEU A 1 107 ? -4.551 5.403 15.679 1.00 96.12 107 LEU A C 1
ATOM 885 O O . LEU A 1 107 ? -4.430 4.986 16.823 1.00 96.12 107 LEU A O 1
ATOM 889 N N . VAL A 1 108 ? -5.174 4.701 14.744 1.00 97.62 108 VAL A N 1
ATOM 890 C CA . VAL A 1 108 ? -5.666 3.332 14.919 1.00 97.62 108 VAL A CA 1
ATOM 891 C C . VAL A 1 108 ? -4.783 2.391 14.115 1.00 97.62 108 VAL A C 1
ATOM 893 O O . VAL A 1 108 ? -4.582 2.618 12.925 1.00 97.62 108 VAL A O 1
ATOM 896 N N . SER A 1 109 ? -4.281 1.330 14.736 1.00 97.56 109 SER A N 1
ATOM 897 C CA . SER A 1 109 ? -3.491 0.304 14.056 1.00 97.56 109 SER A CA 1
ATOM 898 C C . SER A 1 109 ? -4.405 -0.549 13.171 1.00 97.56 109 SER A C 1
ATOM 900 O O . SER A 1 109 ? -5.446 -1.029 13.626 1.00 97.56 109 SER A O 1
ATOM 902 N N . ILE A 1 110 ? -4.041 -0.729 11.902 1.00 98.38 110 ILE A N 1
ATOM 903 C CA . ILE A 1 110 ? -4.852 -1.425 10.887 1.00 98.38 110 ILE A CA 1
ATOM 904 C C . ILE A 1 110 ? -4.151 -2.643 10.275 1.00 98.38 110 ILE A C 1
ATOM 906 O O . ILE A 1 110 ? -4.802 -3.452 9.613 1.00 98.38 110 ILE A O 1
ATOM 910 N N . GLY A 1 111 ? -2.848 -2.793 10.493 1.00 97.94 111 GLY A N 1
ATOM 911 C CA . GLY A 1 111 ? -2.075 -3.930 10.015 1.00 97.94 111 GLY A CA 1
ATOM 912 C C . GLY A 1 111 ? -0.608 -3.857 10.417 1.00 97.94 111 GLY A C 1
ATOM 913 O O . GLY A 1 111 ? -0.191 -2.880 11.033 1.00 97.94 111 GLY A O 1
ATOM 914 N N . CYS A 1 112 ? 0.169 -4.868 10.046 1.00 95.88 112 CYS A N 1
ATOM 915 C CA . CYS A 1 112 ? 1.598 -4.964 10.351 1.00 95.88 112 CYS A CA 1
ATOM 916 C C .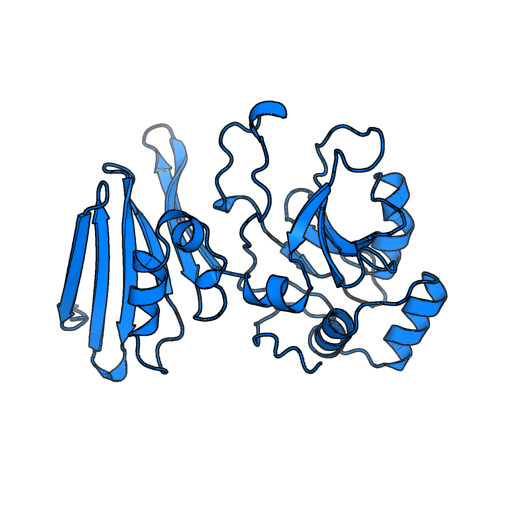 CYS A 1 112 ? 2.430 -5.449 9.161 1.00 95.88 112 CYS A C 1
ATOM 918 O O . CYS A 1 112 ? 1.899 -6.094 8.255 1.00 95.88 112 CYS A O 1
ATOM 920 N N . SER A 1 113 ? 3.731 -5.152 9.183 1.00 93.50 113 SER A N 1
ATOM 921 C CA . SER A 1 113 ? 4.747 -5.806 8.346 1.00 93.50 113 SER A CA 1
ATOM 922 C C . SER A 1 113 ? 5.167 -7.152 8.954 1.00 93.50 113 SER A C 1
ATOM 924 O O . SER A 1 113 ? 4.853 -7.438 10.114 1.00 93.50 113 SER A O 1
ATOM 926 N N . SER A 1 114 ? 5.910 -7.978 8.210 1.00 90.00 114 SER A N 1
ATOM 927 C CA . SER A 1 114 ? 6.449 -9.244 8.740 1.00 90.00 114 SER A CA 1
ATOM 928 C C . SER A 1 114 ? 7.536 -9.057 9.807 1.00 90.00 114 SER A C 1
ATOM 930 O O . SER A 1 114 ? 7.857 -9.997 10.535 1.00 90.00 114 SER A O 1
ATOM 932 N N . VAL A 1 115 ? 8.090 -7.847 9.928 1.00 85.00 115 VAL A N 1
ATOM 933 C CA . VAL A 1 115 ? 9.192 -7.514 10.844 1.00 85.00 115 VAL A CA 1
ATOM 934 C C . VAL A 1 115 ? 8.750 -6.678 12.049 1.00 85.00 115 VAL A C 1
ATOM 936 O O . VAL A 1 115 ? 9.585 -6.261 12.840 1.00 85.00 115 VAL A O 1
ATOM 939 N N . GLY A 1 116 ? 7.439 -6.492 12.242 1.00 86.56 116 GLY A N 1
ATOM 940 C CA . GLY A 1 116 ? 6.876 -5.890 13.456 1.00 86.56 116 GLY A CA 1
ATOM 941 C C . GLY A 1 116 ? 6.543 -4.401 13.366 1.00 86.56 116 GLY A C 1
ATOM 942 O O . GLY A 1 116 ? 6.064 -3.836 14.350 1.00 86.56 116 GLY A O 1
ATOM 943 N N . ASP A 1 117 ? 6.731 -3.769 12.207 1.00 90.25 117 ASP A N 1
ATOM 944 C CA . ASP A 1 117 ? 6.232 -2.413 11.965 1.00 90.25 117 ASP A CA 1
ATOM 945 C C . ASP A 1 117 ? 4.713 -2.415 11.820 1.00 90.25 117 ASP A C 1
ATOM 947 O O . ASP A 1 117 ? 4.100 -3.428 11.471 1.00 90.25 117 ASP A O 1
ATOM 951 N N . VAL A 1 118 ? 4.091 -1.265 12.074 1.00 94.56 118 VAL A N 1
ATOM 952 C CA . VAL A 1 118 ? 2.631 -1.148 12.137 1.00 94.56 118 VAL A CA 1
ATOM 953 C C . VAL A 1 118 ? 2.141 -0.102 11.150 1.00 94.56 118 VAL A C 1
ATOM 955 O O . VAL A 1 118 ? 2.658 1.011 11.073 1.00 94.56 118 VAL A O 1
ATOM 958 N N . ILE A 1 119 ? 1.092 -0.451 10.411 1.00 96.75 119 ILE A N 1
ATOM 959 C CA . ILE A 1 119 ? 0.351 0.482 9.570 1.00 96.75 119 ILE A CA 1
ATOM 960 C C . ILE A 1 119 ? -0.820 1.017 10.373 1.00 96.75 119 ILE A C 1
ATOM 962 O O . ILE A 1 119 ? -1.610 0.263 10.943 1.00 96.75 119 ILE A O 1
ATOM 966 N N . CYS A 1 120 ? -0.938 2.334 10.388 1.00 97.19 120 CYS A N 1
ATOM 967 C CA . CYS A 1 120 ? -1.888 3.076 11.191 1.00 97.19 120 CYS A CA 1
ATOM 968 C C . CYS A 1 120 ? -2.760 3.974 10.312 1.00 97.19 120 CYS A C 1
ATOM 970 O O . CYS A 1 120 ? -2.328 4.449 9.264 1.00 97.19 120 CYS A O 1
ATOM 972 N N . ILE A 1 121 ? -3.973 4.272 10.767 1.00 97.88 121 ILE A N 1
ATOM 973 C CA . ILE A 1 121 ? -4.873 5.245 10.147 1.00 97.88 121 ILE A CA 1
ATOM 974 C C . ILE A 1 121 ? -5.231 6.347 11.144 1.00 97.88 121 ILE A C 1
ATOM 976 O O . ILE A 1 121 ? -5.526 6.074 12.305 1.00 97.88 121 ILE A O 1
ATOM 980 N N . GLY A 1 122 ? -5.201 7.601 10.703 1.00 97.56 122 GLY A N 1
ATOM 981 C CA . GLY A 1 122 ? -5.651 8.733 11.504 1.00 97.56 122 GLY A CA 1
ATOM 982 C C . GLY A 1 122 ? -7.170 8.740 11.663 1.00 97.56 122 GLY A C 1
ATOM 983 O O . GLY A 1 122 ? -7.903 8.386 10.734 1.00 97.56 122 GLY A O 1
ATOM 984 N N . VAL A 1 123 ? -7.639 9.141 12.843 1.00 96.69 123 VAL A N 1
ATOM 985 C CA . VAL A 1 123 ? -9.061 9.083 13.243 1.00 96.69 123 VAL A CA 1
ATOM 986 C C . VAL A 1 123 ? -9.587 10.378 13.872 1.00 96.69 123 VAL A C 1
ATOM 988 O O . VAL A 1 123 ? -10.759 10.459 14.236 1.00 96.69 123 VAL A O 1
ATOM 991 N N . GLU A 1 124 ? -8.752 11.409 13.975 1.00 94.06 124 GLU A N 1
ATOM 992 C CA . GLU A 1 124 ? -9.125 12.732 14.478 1.00 94.06 124 GLU A CA 1
ATOM 993 C C . GLU A 1 124 ? -9.322 13.740 13.340 1.00 94.06 124 GLU A C 1
ATOM 995 O O . GLU A 1 124 ? -8.933 13.513 12.199 1.00 94.06 124 GLU A O 1
ATOM 1000 N N . GLU A 1 125 ? -9.929 14.891 13.629 1.00 88.81 125 GLU A N 1
ATOM 1001 C CA . GLU A 1 125 ? -10.328 15.878 12.612 1.00 88.81 125 GLU A CA 1
ATOM 1002 C C . GLU A 1 125 ? -9.184 16.300 11.664 1.00 88.81 125 GLU A C 1
ATOM 1004 O O . GLU A 1 125 ? -9.396 16.467 10.463 1.00 88.81 125 GLU A O 1
ATOM 1009 N N . ASN A 1 126 ? -7.956 16.431 12.171 1.00 91.25 126 ASN A N 1
ATOM 1010 C CA . ASN A 1 126 ? -6.787 16.898 11.413 1.00 91.25 126 ASN A CA 1
ATOM 1011 C C . ASN A 1 126 ? -6.044 15.790 10.630 1.00 91.25 126 ASN A C 1
ATOM 1013 O O . ASN A 1 126 ? -5.227 16.092 9.742 1.00 91.25 126 ASN A O 1
ATOM 1017 N N . ASN A 1 127 ? -6.303 14.516 10.939 1.00 93.69 127 ASN A N 1
ATOM 1018 C CA . ASN A 1 127 ? -5.607 13.372 10.351 1.00 93.69 127 ASN A CA 1
ATOM 1019 C C . ASN A 1 127 ? -6.533 12.249 9.850 1.00 93.69 127 ASN A C 1
ATOM 1021 O O . ASN A 1 127 ? -6.032 11.268 9.307 1.00 93.69 127 ASN A O 1
ATOM 1025 N N . SER A 1 128 ? -7.853 12.398 9.976 1.00 95.12 128 SER A N 1
ATOM 1026 C CA . SER A 1 128 ? -8.841 11.372 9.642 1.00 95.12 128 SER A CA 1
ATOM 1027 C C . SER A 1 128 ? -8.635 10.827 8.230 1.00 95.12 128 SER A C 1
ATOM 1029 O O . SER A 1 128 ? -8.706 11.566 7.247 1.00 95.12 128 SER A O 1
ATOM 1031 N N . GLY A 1 129 ? -8.423 9.516 8.131 1.00 95.75 129 GLY A N 1
ATOM 1032 C CA . GLY A 1 129 ? -8.229 8.795 6.874 1.00 95.75 129 GLY A CA 1
ATOM 1033 C C . GLY A 1 129 ? -6.785 8.734 6.382 1.00 95.75 129 GLY A C 1
ATOM 1034 O O . GLY A 1 129 ? -6.476 7.834 5.606 1.00 95.75 129 GLY A O 1
ATOM 1035 N N . LYS A 1 130 ? -5.890 9.623 6.836 1.00 96.00 130 LYS A N 1
ATOM 1036 C CA . LYS A 1 130 ? -4.463 9.561 6.482 1.00 96.00 130 LYS A CA 1
ATOM 1037 C C . LYS A 1 130 ? -3.853 8.264 7.004 1.00 96.00 130 LYS A C 1
ATOM 1039 O O . LYS A 1 130 ? -4.195 7.824 8.098 1.00 96.00 130 LYS A O 1
ATOM 1044 N N . VAL A 1 131 ? -2.946 7.674 6.235 1.00 96.81 131 VAL A N 1
ATOM 1045 C CA . VAL A 1 131 ? -2.286 6.411 6.576 1.00 96.81 131 VAL A CA 1
ATOM 1046 C C . VAL A 1 131 ? -0.835 6.681 6.934 1.00 96.81 131 VAL A C 1
ATOM 1048 O O . VAL A 1 131 ? -0.138 7.422 6.236 1.00 96.81 131 VAL A O 1
ATOM 1051 N N . TYR A 1 132 ? -0.397 6.065 8.020 1.00 93.94 132 TYR A N 1
ATOM 1052 C CA . TYR A 1 132 ? 0.911 6.245 8.618 1.00 93.94 132 TYR A CA 1
ATOM 1053 C C . TYR A 1 132 ? 1.616 4.904 8.750 1.00 93.94 132 TYR A C 1
ATOM 1055 O O . TYR A 1 132 ? 0.994 3.892 9.063 1.00 93.94 132 TYR A O 1
ATOM 1063 N N . TYR A 1 133 ? 2.921 4.928 8.553 1.00 91.62 133 TYR A N 1
ATOM 1064 C CA . TYR A 1 133 ? 3.826 3.876 8.975 1.00 91.62 133 TYR A CA 1
ATOM 1065 C C . TYR A 1 133 ? 4.323 4.202 10.380 1.00 91.62 133 TYR A C 1
ATOM 1067 O O . TYR A 1 133 ? 4.676 5.352 10.640 1.00 91.62 133 TYR A O 1
ATOM 1075 N N . TRP A 1 134 ? 4.366 3.219 11.269 1.00 90.44 134 TRP A N 1
ATOM 1076 C CA . TRP A 1 134 ? 5.020 3.299 12.569 1.00 90.44 134 TRP A CA 1
ATOM 1077 C C . TRP A 1 134 ? 6.146 2.265 12.622 1.00 90.44 134 TRP A C 1
ATOM 1079 O O . TRP A 1 134 ? 5.892 1.075 12.432 1.00 90.44 134 TRP A O 1
ATOM 1089 N N . GLY A 1 135 ? 7.375 2.726 12.860 1.00 86.38 135 GLY A N 1
ATOM 1090 C CA . GLY A 1 135 ? 8.561 1.869 12.887 1.00 86.38 135 GLY A CA 1
ATOM 1091 C C . GLY A 1 135 ? 8.839 1.311 14.278 1.00 86.38 135 GLY A C 1
ATOM 1092 O O . GLY A 1 135 ? 8.984 2.081 15.229 1.00 86.38 135 GLY A O 1
ATOM 1093 N N . HIS A 1 136 ? 8.963 -0.012 14.394 1.00 80.12 136 HIS A N 1
ATOM 1094 C CA . HIS A 1 136 ? 9.118 -0.683 15.691 1.00 80.12 136 HIS A CA 1
ATOM 1095 C C . HIS A 1 136 ? 10.469 -0.419 16.370 1.00 80.12 136 HIS A C 1
ATOM 1097 O O . HIS A 1 136 ? 10.545 -0.326 17.598 1.00 80.12 136 HIS A O 1
ATOM 1103 N N . ASP A 1 137 ? 11.512 -0.249 15.559 1.00 72.12 137 ASP A N 1
ATOM 1104 C CA . ASP A 1 137 ? 12.882 0.030 15.992 1.00 72.12 137 ASP A CA 1
ATOM 1105 C C . ASP A 1 137 ? 13.177 1.531 16.141 1.00 72.12 137 ASP A C 1
ATOM 1107 O O . ASP A 1 137 ? 14.300 1.931 16.466 1.00 72.12 137 ASP A O 1
ATOM 1111 N N . TRP A 1 138 ? 12.198 2.402 15.883 1.00 70.75 138 TRP A N 1
ATOM 1112 C CA . TRP A 1 138 ? 12.431 3.844 15.915 1.00 70.75 138 TRP A CA 1
ATOM 1113 C C . TRP A 1 138 ? 12.405 4.349 17.361 1.00 70.75 138 TRP A C 1
ATOM 1115 O O . TRP A 1 138 ? 11.549 3.959 18.158 1.00 70.75 138 TRP A O 1
AT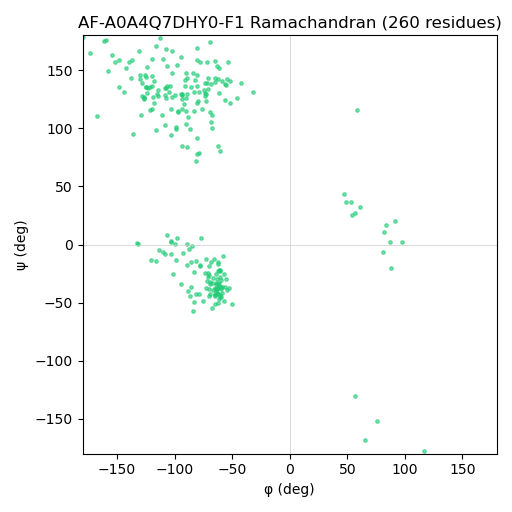OM 1125 N N . GLU A 1 139 ? 13.362 5.223 17.710 1.00 59.72 139 GLU A N 1
ATOM 1126 C CA . GLU A 1 139 ? 13.521 5.755 19.071 1.00 59.72 139 GLU A CA 1
ATOM 1127 C C . GLU A 1 139 ? 12.177 6.200 19.665 1.00 59.72 139 GLU A C 1
ATOM 1129 O O . GLU A 1 139 ? 11.473 7.036 19.095 1.00 59.72 139 GLU A O 1
ATOM 1134 N N . ARG A 1 140 ? 11.846 5.672 20.848 1.00 55.09 140 ARG A N 1
ATOM 1135 C CA . ARG A 1 140 ? 10.699 6.129 21.636 1.00 55.09 140 ARG A CA 1
ATOM 1136 C C . ARG A 1 140 ? 10.994 7.552 22.127 1.00 55.09 140 ARG A C 1
ATOM 1138 O O . ARG A 1 140 ? 11.887 7.745 22.949 1.00 55.09 140 ARG A O 1
ATOM 1145 N N . GLY A 1 141 ? 10.276 8.554 21.627 1.00 50.53 141 GLY A N 1
ATOM 1146 C CA . GLY A 1 141 ? 10.488 9.961 21.985 1.00 50.53 141 GLY A CA 1
ATOM 1147 C C . GLY A 1 141 ? 9.287 10.847 21.655 1.00 50.53 141 GLY A C 1
ATOM 1148 O O . GLY A 1 141 ? 8.317 10.355 21.085 1.00 50.53 141 GLY A O 1
ATOM 1149 N N . GLU A 1 142 ? 9.355 12.132 22.045 1.00 45.41 142 GLU A N 1
ATOM 1150 C CA . GLU A 1 142 ? 8.264 13.117 21.891 1.00 45.41 142 GLU A CA 1
ATOM 1151 C C . GLU A 1 142 ? 7.570 13.023 20.526 1.00 45.41 142 GLU A C 1
ATOM 1153 O O . GLU A 1 142 ? 8.231 12.824 19.501 1.00 45.41 142 GLU A O 1
ATOM 1158 N N . GLU A 1 143 ? 6.238 13.141 20.584 1.00 50.94 143 GLU A N 1
ATOM 1159 C CA . GLU A 1 143 ? 5.254 12.814 19.553 1.00 50.94 143 GLU A CA 1
ATOM 1160 C C . GLU A 1 143 ? 5.776 13.030 18.122 1.00 50.94 143 GLU A C 1
ATOM 1162 O O . GLU A 1 143 ? 6.301 14.088 17.778 1.00 50.94 143 GLU A O 1
ATOM 1167 N N . TYR A 1 144 ? 5.578 12.015 17.278 1.00 52.47 144 TYR A N 1
ATOM 1168 C CA . TYR A 1 144 ? 5.823 12.010 15.828 1.00 52.47 144 TYR A CA 1
ATOM 1169 C C . TYR A 1 144 ? 7.222 11.644 15.308 1.00 52.47 144 TYR A C 1
ATOM 1171 O O . TYR A 1 144 ? 7.400 11.599 14.096 1.00 52.47 144 TYR A O 1
ATOM 1179 N N . LYS A 1 145 ? 8.205 11.288 16.146 1.00 61.53 145 LYS A N 1
ATOM 1180 C CA . LYS A 1 145 ? 9.503 10.788 15.626 1.00 61.53 145 LYS A CA 1
ATOM 1181 C C . LYS A 1 145 ? 9.482 9.333 15.144 1.00 61.53 145 LYS A C 1
ATOM 1183 O O . LYS A 1 145 ? 10.385 8.934 14.414 1.00 61.53 145 LYS A O 1
ATOM 1188 N N . SER A 1 146 ? 8.469 8.567 15.549 1.00 74.19 146 SER A N 1
ATOM 1189 C CA . SER A 1 146 ? 8.339 7.132 15.249 1.00 74.19 146 SER A CA 1
ATOM 1190 C C . SER A 1 146 ? 7.313 6.830 14.143 1.00 74.19 146 SER A C 1
ATOM 1192 O O . SER A 1 146 ? 7.065 5.663 13.859 1.00 74.19 146 SER A O 1
ATOM 1194 N N . VAL A 1 147 ? 6.693 7.859 13.542 1.00 84.56 147 VAL A N 1
ATOM 1195 C CA . VAL A 1 147 ? 5.679 7.708 12.483 1.00 84.56 147 VAL A CA 1
ATOM 1196 C C . VAL A 1 147 ? 6.039 8.498 11.230 1.00 84.56 147 VAL A C 1
ATOM 1198 O O . VAL A 1 147 ? 6.578 9.596 11.327 1.00 84.56 147 VAL A O 1
ATOM 1201 N N . ALA A 1 148 ? 5.690 7.967 10.061 1.00 86.50 148 ALA A N 1
ATOM 1202 C CA . ALA A 1 148 ? 5.840 8.629 8.767 1.00 86.50 148 ALA A CA 1
ATOM 1203 C C . ALA A 1 148 ? 4.514 8.598 8.000 1.00 86.50 148 ALA A C 1
ATOM 1205 O O . ALA A 1 148 ? 3.810 7.584 8.006 1.00 86.50 148 ALA A O 1
ATOM 1206 N N . LEU A 1 149 ? 4.151 9.696 7.334 1.00 89.56 149 LEU A N 1
ATOM 1207 C CA . LEU A 1 149 ? 2.958 9.723 6.486 1.00 89.56 149 LEU A CA 1
ATOM 1208 C C . LEU A 1 149 ? 3.224 8.924 5.200 1.00 89.56 149 LEU A C 1
ATOM 1210 O O . LEU A 1 149 ? 4.146 9.238 4.446 1.00 89.56 149 LEU A O 1
ATOM 1214 N N . ILE A 1 150 ? 2.386 7.923 4.917 1.00 91.25 150 ILE A N 1
ATOM 1215 C CA . ILE A 1 150 ? 2.505 7.076 3.715 1.00 91.25 150 ILE A CA 1
ATOM 1216 C C . ILE A 1 150 ? 1.315 7.192 2.763 1.00 91.25 150 ILE A C 1
ATOM 1218 O O . ILE A 1 150 ? 1.422 6.786 1.612 1.00 91.25 150 ILE A O 1
ATOM 1222 N N . SER A 1 151 ? 0.189 7.770 3.197 1.00 93.50 151 SER A N 1
ATOM 1223 C CA . SER A 1 151 ? -0.910 8.140 2.298 1.00 93.50 151 SER A CA 1
ATOM 1224 C C . SER A 1 151 ? -1.811 9.223 2.882 1.00 93.50 151 SER A C 1
ATOM 1226 O O . SER A 1 151 ? -2.040 9.283 4.088 1.00 93.50 151 SER A O 1
ATOM 1228 N N . ASN A 1 152 ? -2.390 10.060 2.020 1.00 92.88 152 ASN A N 1
ATOM 1229 C CA . ASN A 1 152 ? -3.346 11.094 2.431 1.00 92.88 152 ASN A CA 1
ATOM 1230 C C . ASN A 1 152 ? -4.754 10.551 2.710 1.00 92.88 152 ASN A C 1
ATOM 1232 O O . ASN A 1 152 ? -5.553 11.235 3.347 1.00 92.88 152 ASN A O 1
ATOM 1236 N N . ASN A 1 153 ? -5.073 9.355 2.221 1.00 94.50 153 ASN A N 1
ATOM 1237 C CA . ASN A 1 153 ? -6.303 8.637 2.538 1.00 94.50 153 ASN A CA 1
ATOM 1238 C C . ASN A 1 153 ? -6.105 7.122 2.362 1.00 94.50 153 ASN A C 1
ATOM 1240 O O . ASN A 1 153 ? -5.154 6.675 1.713 1.00 94.50 153 ASN A O 1
ATOM 1244 N N . PHE A 1 154 ? -7.006 6.322 2.927 1.00 96.94 154 PHE A N 1
ATOM 1245 C CA . PHE A 1 154 ? -6.894 4.867 2.886 1.00 96.94 154 PHE A CA 1
ATOM 1246 C C . PHE A 1 154 ? -7.110 4.297 1.478 1.00 96.94 154 PHE A C 1
ATOM 1248 O O . PHE A 1 154 ? -6.454 3.333 1.095 1.00 96.94 154 PHE A O 1
ATOM 1255 N N . SER A 1 155 ? -7.977 4.913 0.673 1.00 96.62 155 SER A N 1
ATOM 1256 C CA . SER A 1 155 ? -8.191 4.485 -0.717 1.00 96.62 155 SER A CA 1
ATOM 1257 C C . SER A 1 155 ? -6.922 4.597 -1.566 1.00 96.62 155 SER A C 1
ATOM 1259 O O . SER A 1 155 ? -6.550 3.625 -2.216 1.00 96.62 155 SER A O 1
ATOM 1261 N N . ASP A 1 156 ? -6.217 5.728 -1.493 1.00 95.56 156 ASP A N 1
ATOM 1262 C CA . ASP A 1 156 ? -4.938 5.941 -2.179 1.00 95.56 156 ASP A CA 1
ATOM 1263 C C . ASP A 1 156 ? -3.854 4.984 -1.661 1.00 95.56 156 ASP A C 1
ATOM 1265 O O . ASP A 1 156 ? -3.024 4.518 -2.437 1.00 95.56 156 ASP A O 1
ATOM 1269 N N . PHE A 1 157 ? -3.881 4.636 -0.365 1.00 96.50 157 PHE A N 1
ATOM 1270 C CA . PHE A 1 157 ? -2.964 3.636 0.190 1.00 96.50 157 PHE A CA 1
ATOM 1271 C C . PHE A 1 157 ? -3.189 2.274 -0.467 1.00 96.50 157 PHE A C 1
ATOM 1273 O O . PHE A 1 157 ? -2.244 1.682 -0.985 1.00 96.50 157 PHE A O 1
ATOM 1280 N N . ILE A 1 158 ? -4.440 1.810 -0.528 1.00 97.62 158 ILE A N 1
ATOM 1281 C CA . ILE A 1 158 ? -4.775 0.561 -1.215 1.00 97.62 158 ILE A CA 1
ATOM 1282 C C . ILE A 1 158 ? -4.418 0.638 -2.700 1.00 97.62 158 ILE A C 1
ATOM 1284 O O . ILE A 1 158 ? -3.828 -0.303 -3.225 1.00 97.62 158 ILE A O 1
ATOM 1288 N N . ASP A 1 159 ? -4.709 1.750 -3.376 1.00 96.25 159 ASP A N 1
ATOM 1289 C CA . ASP A 1 159 ? -4.377 1.935 -4.791 1.00 96.25 159 ASP A CA 1
ATOM 1290 C C . ASP A 1 159 ? -2.866 1.880 -5.049 1.00 96.25 159 ASP A C 1
ATOM 1292 O O . ASP A 1 159 ? -2.447 1.324 -6.068 1.00 96.25 159 ASP A O 1
ATOM 1296 N N . SER A 1 160 ? -2.057 2.348 -4.095 1.00 94.81 160 SER A N 1
ATOM 1297 C CA . SER A 1 160 ? -0.595 2.324 -4.157 1.00 94.81 160 SER A CA 1
ATOM 1298 C C . SER A 1 160 ? 0.021 0.928 -4.042 1.00 94.81 160 SER A C 1
ATOM 1300 O O . SER A 1 160 ? 1.160 0.749 -4.475 1.00 94.81 160 SER A O 1
ATOM 1302 N N . LEU A 1 161 ? -0.722 -0.066 -3.532 1.00 95.88 161 LEU A N 1
ATOM 1303 C CA . LEU A 1 161 ? -0.184 -1.403 -3.287 1.00 95.88 161 LEU A CA 1
ATOM 1304 C C . LEU A 1 161 ? 0.310 -2.078 -4.574 1.00 95.88 161 LEU A C 1
ATOM 1306 O O . LEU A 1 161 ? -0.418 -2.159 -5.570 1.00 95.88 161 LEU A O 1
ATOM 1310 N N . TYR A 1 162 ? 1.522 -2.614 -4.559 1.00 94.88 162 TYR A N 1
ATOM 1311 C CA . TYR A 1 162 ? 2.129 -3.342 -5.671 1.00 94.88 162 TYR A CA 1
ATOM 1312 C C . TYR A 1 162 ? 2.719 -4.678 -5.193 1.00 94.88 162 TYR A C 1
ATOM 1314 O O . TYR A 1 162 ? 2.754 -4.974 -4.001 1.00 94.88 162 TYR A O 1
ATOM 1322 N N . GLY A 1 163 ? 3.044 -5.554 -6.140 1.00 93.50 163 GLY A N 1
ATOM 1323 C CA . GLY A 1 163 ? 3.642 -6.859 -5.863 1.00 93.50 163 GLY A CA 1
ATOM 1324 C C . GLY A 1 163 ? 5.154 -6.812 -6.036 1.00 93.50 163 GLY A C 1
ATOM 1325 O O . GLY A 1 163 ? 5.657 -6.009 -6.818 1.00 93.50 163 GLY A O 1
ATOM 1326 N N . LEU A 1 164 ? 5.859 -7.701 -5.351 1.00 89.62 164 LEU A N 1
ATOM 1327 C CA . LEU A 1 164 ? 7.300 -7.868 -5.477 1.00 89.62 164 LEU A CA 1
ATOM 1328 C C . LEU A 1 164 ? 7.602 -9.337 -5.769 1.00 89.62 164 LEU A C 1
ATOM 1330 O O . LEU A 1 164 ? 7.150 -10.223 -5.048 1.00 89.62 164 LEU A O 1
ATOM 1334 N N . ASP A 1 165 ? 8.333 -9.580 -6.851 1.00 87.50 165 ASP A N 1
ATOM 1335 C CA . ASP A 1 165 ? 8.865 -10.893 -7.214 1.00 87.50 165 ASP A CA 1
ATOM 1336 C C . ASP A 1 165 ? 10.387 -10.856 -7.054 1.00 87.50 165 ASP A C 1
ATOM 1338 O O . ASP A 1 165 ? 11.072 -10.129 -7.781 1.00 87.50 165 ASP A O 1
ATOM 1342 N N . ILE A 1 166 ? 10.879 -11.599 -6.058 1.00 78.12 166 ILE A N 1
ATOM 1343 C CA . ILE A 1 166 ? 12.295 -11.683 -5.689 1.00 78.12 166 ILE A CA 1
ATOM 1344 C C . ILE A 1 166 ? 12.856 -13.005 -6.204 1.00 78.12 166 ILE A C 1
ATOM 1346 O O . ILE A 1 166 ? 12.489 -14.084 -5.734 1.00 78.12 166 ILE A O 1
ATOM 1350 N N . GLU A 1 167 ? 13.823 -12.928 -7.115 1.00 72.69 167 GLU A N 1
ATOM 1351 C CA . GLU A 1 167 ? 14.612 -14.096 -7.506 1.00 72.69 167 GLU A CA 1
ATOM 1352 C C . GLU A 1 167 ? 15.837 -14.249 -6.588 1.00 72.69 167 GLU A C 1
ATOM 1354 O O . GLU A 1 167 ? 16.791 -13.467 -6.651 1.00 72.69 167 GLU A O 1
ATOM 1359 N N . LEU A 1 168 ? 15.822 -15.285 -5.742 1.00 70.31 168 LEU A N 1
ATOM 1360 C CA . LEU A 1 168 ? 16.935 -15.655 -4.860 1.00 70.31 168 LEU A CA 1
ATOM 1361 C C . LEU A 1 168 ? 17.882 -16.653 -5.545 1.00 70.31 168 LEU A C 1
ATOM 1363 O O . LEU A 1 168 ? 17.440 -17.580 -6.225 1.00 70.31 168 LEU A O 1
ATOM 1367 N N . TYR A 1 169 ? 19.188 -16.512 -5.320 1.00 63.72 169 TYR A N 1
ATOM 1368 C CA . TYR A 1 169 ? 20.193 -17.501 -5.719 1.00 63.72 169 TYR A CA 1
ATOM 1369 C C . TYR A 1 169 ? 21.272 -17.675 -4.653 1.00 63.72 169 TYR A C 1
ATOM 1371 O O . TYR A 1 169 ? 21.528 -16.790 -3.841 1.00 63.72 169 TYR A O 1
ATOM 1379 N N . GLU A 1 170 ? 21.938 -18.826 -4.671 1.00 65.56 170 GLU A N 1
ATOM 1380 C CA . GLU A 1 170 ? 23.101 -19.070 -3.822 1.00 65.56 170 GLU A CA 1
ATOM 1381 C C . GLU A 1 170 ? 24.346 -18.428 -4.440 1.00 65.56 170 GLU A C 1
ATOM 1383 O O . GLU A 1 170 ? 24.745 -18.718 -5.574 1.00 65.56 170 GLU A O 1
ATOM 1388 N N . SER A 1 171 ? 24.973 -17.534 -3.684 1.00 66.06 171 SER A N 1
ATOM 1389 C CA . SER A 1 171 ? 26.265 -16.962 -4.018 1.00 66.06 171 SER A CA 1
ATOM 1390 C C . SER A 1 171 ? 27.346 -18.042 -3.994 1.00 66.06 171 SER A C 1
ATOM 1392 O O . SER A 1 171 ? 27.247 -19.066 -3.315 1.00 66.06 171 SER A O 1
ATOM 1394 N N . ARG A 1 172 ? 28.449 -17.786 -4.704 1.00 60.03 172 ARG A N 1
ATOM 1395 C CA . ARG A 1 172 ? 29.611 -18.692 -4.731 1.00 60.03 172 ARG A CA 1
ATOM 1396 C C . ARG A 1 172 ? 30.270 -18.885 -3.360 1.00 60.03 172 ARG A C 1
ATOM 1398 O O . ARG A 1 172 ? 31.056 -19.813 -3.206 1.00 60.03 172 ARG A O 1
ATOM 1405 N N . GLU A 1 173 ? 29.962 -18.023 -2.394 1.00 75.19 173 GLU A N 1
ATOM 1406 C CA . GLU A 1 173 ? 30.477 -18.066 -1.021 1.00 75.19 173 GLU A CA 1
ATOM 1407 C C . GLU A 1 173 ? 29.498 -18.745 -0.044 1.00 75.19 173 GLU A C 1
ATOM 1409 O O . GLU A 1 173 ? 29.762 -18.795 1.154 1.00 75.19 173 GLU A O 1
ATOM 1414 N N . GLY A 1 174 ? 28.390 -19.312 -0.543 1.00 62.38 174 GLY A N 1
ATOM 1415 C CA . GLY A 1 174 ? 27.428 -20.074 0.259 1.00 62.38 174 GLY A CA 1
ATOM 1416 C C . GLY A 1 174 ? 26.385 -19.226 0.995 1.00 62.38 174 GLY A C 1
ATOM 1417 O O . GLY A 1 174 ? 25.747 -19.727 1.918 1.00 62.38 174 GLY A O 1
ATOM 1418 N N . GLY A 1 175 ? 26.204 -17.958 0.611 1.00 65.81 175 GLY A N 1
ATOM 1419 C CA . GLY A 1 175 ? 25.126 -17.095 1.112 1.00 65.81 175 GLY A CA 1
ATOM 1420 C C . GLY A 1 175 ? 23.985 -16.969 0.102 1.00 65.81 175 GLY A C 1
ATOM 1421 O O . GLY A 1 175 ? 24.232 -16.976 -1.098 1.00 65.81 175 GLY A O 1
ATOM 1422 N N . ILE A 1 176 ? 22.739 -16.820 0.555 1.00 59.12 176 ILE A N 1
ATOM 1423 C CA . ILE A 1 176 ? 21.625 -16.465 -0.339 1.00 59.12 176 ILE A CA 1
ATOM 1424 C C . ILE A 1 176 ? 21.768 -14.986 -0.715 1.00 59.12 176 ILE A C 1
ATOM 1426 O O . ILE A 1 176 ? 21.964 -14.136 0.150 1.00 59.12 176 ILE A O 1
ATOM 1430 N N . THR A 1 177 ? 21.700 -14.672 -2.004 1.00 59.25 177 THR A N 1
ATOM 1431 C CA . THR A 1 177 ? 21.708 -13.307 -2.540 1.00 59.25 177 THR A CA 1
ATOM 1432 C C . THR A 1 177 ? 20.465 -13.114 -3.409 1.00 59.25 177 THR A C 1
ATOM 1434 O O . THR A 1 177 ? 20.107 -13.997 -4.189 1.00 59.25 177 THR A O 1
ATOM 1437 N N . ALA A 1 178 ? 19.779 -11.981 -3.258 1.00 59.03 178 ALA A N 1
ATOM 1438 C CA . ALA A 1 178 ? 18.702 -11.576 -4.159 1.00 59.03 178 ALA A CA 1
ATOM 1439 C C . ALA A 1 178 ? 19.315 -10.985 -5.436 1.00 59.03 178 ALA A C 1
ATOM 1441 O O . ALA A 1 178 ? 20.232 -10.172 -5.351 1.00 59.03 178 ALA A O 1
ATOM 1442 N N . ARG A 1 179 ? 18.857 -11.433 -6.611 1.00 59.25 179 ARG A N 1
ATOM 1443 C CA . ARG A 1 179 ? 19.415 -11.013 -7.912 1.00 59.25 179 ARG A CA 1
ATOM 1444 C C . ARG A 1 179 ? 18.667 -9.859 -8.550 1.00 59.25 179 ARG A C 1
ATOM 1446 O O . ARG A 1 179 ? 19.205 -9.151 -9.397 1.00 59.25 179 ARG A O 1
ATOM 1453 N N . LYS A 1 180 ? 17.356 -9.823 -8.330 1.00 61.84 180 LYS A N 1
ATOM 1454 C CA . LYS A 1 180 ? 16.459 -9.081 -9.204 1.00 61.84 180 LYS A CA 1
ATOM 1455 C C . LYS A 1 180 ? 15.091 -8.949 -8.571 1.00 61.84 180 LYS A C 1
ATOM 1457 O O . LYS A 1 180 ? 14.347 -9.925 -8.493 1.00 61.84 180 LYS A O 1
ATOM 1462 N N . ASP A 1 181 ? 14.786 -7.722 -8.195 1.00 76.81 181 ASP A N 1
ATOM 1463 C CA . ASP A 1 181 ? 13.474 -7.333 -7.721 1.00 76.81 181 ASP A CA 1
ATOM 1464 C C . ASP A 1 181 ? 12.655 -6.893 -8.931 1.00 76.81 181 ASP A C 1
ATOM 1466 O O . ASP A 1 181 ? 12.991 -5.921 -9.617 1.00 76.81 181 ASP A O 1
ATOM 1470 N N . LYS A 1 182 ? 11.591 -7.637 -9.236 1.00 88.50 182 LYS A N 1
ATOM 1471 C CA . LYS A 1 182 ? 10.588 -7.195 -10.206 1.00 88.50 182 LYS A CA 1
ATOM 1472 C C . LYS A 1 182 ? 9.431 -6.577 -9.443 1.00 88.50 182 LYS A C 1
ATOM 1474 O O . LYS A 1 182 ? 8.707 -7.269 -8.727 1.00 88.50 182 LYS A O 1
ATOM 1479 N N . LEU A 1 183 ? 9.231 -5.280 -9.641 1.00 91.88 183 LEU A N 1
ATOM 1480 C CA . LEU A 1 183 ? 8.087 -4.570 -9.087 1.00 91.88 183 LEU A CA 1
ATOM 1481 C C . LEU A 1 183 ? 6.897 -4.791 -10.019 1.00 91.88 183 LEU A C 1
ATOM 1483 O O . LEU A 1 183 ? 6.912 -4.369 -11.177 1.00 91.88 183 LEU A O 1
ATOM 1487 N N . ILE A 1 184 ? 5.873 -5.476 -9.523 1.00 94.62 184 ILE A N 1
ATOM 1488 C CA . ILE A 1 184 ? 4.661 -5.820 -10.262 1.00 94.62 184 ILE A CA 1
ATOM 1489 C C . ILE A 1 184 ? 3.570 -4.814 -9.902 1.00 94.62 184 ILE A C 1
ATOM 1491 O O . ILE A 1 184 ? 2.888 -4.922 -8.879 1.00 94.62 184 ILE A O 1
ATOM 1495 N N . HIS A 1 185 ? 3.376 -3.838 -10.771 1.00 95.50 185 HIS A N 1
ATOM 1496 C CA . HIS A 1 185 ? 2.350 -2.820 -10.645 1.00 95.50 185 HIS A CA 1
ATOM 1497 C C . HIS A 1 185 ? 1.078 -3.176 -11.413 1.00 95.50 185 HIS A C 1
ATOM 1499 O O . HIS A 1 185 ? 1.072 -3.975 -12.347 1.00 95.50 185 HIS A O 1
ATOM 1505 N N . ASP A 1 186 ? -0.003 -2.505 -11.035 1.00 95.38 186 ASP A N 1
ATOM 1506 C CA . ASP A 1 186 ? -1.200 -2.360 -11.849 1.00 95.38 186 ASP A CA 1
ATOM 1507 C C . ASP A 1 186 ? -1.342 -0.881 -12.257 1.00 95.38 186 ASP A C 1
ATOM 1509 O O . ASP A 1 186 ? -0.552 -0.013 -11.874 1.00 95.38 186 ASP A O 1
ATOM 1513 N N . ARG A 1 187 ? -2.370 -0.563 -13.046 1.00 94.25 187 ARG A N 1
ATOM 1514 C CA . ARG A 1 187 ? -2.611 0.814 -13.511 1.00 94.25 187 ARG A CA 1
ATOM 1515 C C . ARG A 1 187 ? -2.857 1.822 -12.384 1.00 94.25 187 ARG A C 1
ATOM 1517 O O . ARG A 1 187 ? -2.723 3.019 -12.625 1.00 94.25 187 ARG A O 1
ATOM 1524 N N . TYR A 1 188 ? -3.275 1.353 -11.210 1.00 95.12 188 TYR A N 1
ATOM 1525 C CA . TYR A 1 188 ? -3.582 2.187 -10.054 1.00 95.12 188 TYR A CA 1
ATOM 1526 C C . TYR A 1 188 ? -2.329 2.478 -9.236 1.00 95.12 188 TYR A C 1
ATOM 1528 O O . TYR A 1 188 ? -2.198 3.599 -8.766 1.00 95.12 188 TYR A O 1
ATOM 1536 N N . SER A 1 189 ? -1.397 1.524 -9.111 1.00 94.69 189 SER A N 1
ATOM 1537 C CA . SER A 1 189 ? -0.181 1.712 -8.310 1.00 94.69 189 SER A CA 1
ATOM 1538 C C . SER A 1 189 ? 0.945 2.440 -9.044 1.00 94.69 189 SER A C 1
ATOM 1540 O O . SER A 1 189 ? 1.767 3.078 -8.390 1.00 94.69 189 SER A O 1
ATOM 1542 N N . ILE A 1 190 ? 0.973 2.422 -10.386 1.00 94.31 190 ILE A N 1
ATOM 1543 C CA . ILE A 1 190 ? 1.999 3.127 -11.184 1.00 94.31 190 ILE A CA 1
ATOM 1544 C C . ILE A 1 190 ? 2.181 4.598 -10.767 1.00 94.31 190 ILE A C 1
ATOM 1546 O O . ILE A 1 190 ? 3.320 4.989 -10.534 1.00 94.31 190 ILE A O 1
ATOM 1550 N N . PRO A 1 191 ? 1.130 5.438 -10.654 1.00 92.56 191 PRO A N 1
ATOM 1551 C CA . PRO A 1 191 ? 1.302 6.849 -10.299 1.00 92.56 191 PRO A CA 1
ATOM 1552 C C . PRO A 1 191 ? 1.931 7.083 -8.920 1.00 92.56 191 PRO A C 1
ATOM 1554 O O . PRO A 1 191 ? 2.475 8.159 -8.683 1.00 92.56 191 PRO A O 1
ATOM 1557 N N . PHE A 1 192 ? 1.853 6.099 -8.021 1.00 90.94 192 PHE A N 1
ATOM 1558 C CA . PHE A 1 192 ? 2.420 6.184 -6.678 1.00 90.94 192 PHE A CA 1
ATOM 1559 C C . PHE A 1 192 ? 3.877 5.709 -6.619 1.00 90.94 192 PHE A C 1
ATOM 1561 O O . PHE A 1 192 ? 4.573 6.041 -5.655 1.00 90.94 192 PHE A O 1
ATOM 1568 N N . SER A 1 193 ? 4.345 4.966 -7.631 1.00 90.12 193 SER A N 1
ATOM 1569 C CA . SER A 1 193 ? 5.667 4.336 -7.631 1.00 90.12 193 SER A CA 1
ATOM 1570 C C . SER A 1 193 ? 6.799 5.364 -7.532 1.00 90.12 193 SER A C 1
ATOM 1572 O O . SER A 1 193 ? 6.681 6.516 -7.969 1.00 90.12 193 SER A O 1
ATOM 1574 N N . THR A 1 194 ? 7.930 4.955 -6.964 1.00 86.38 194 THR A N 1
ATOM 1575 C CA . THR A 1 194 ? 9.116 5.819 -6.880 1.00 86.38 194 THR A CA 1
ATOM 1576 C C . THR A 1 194 ? 9.629 6.186 -8.256 1.00 86.38 194 THR A C 1
ATOM 1578 O O . THR A 1 194 ? 10.035 7.321 -8.489 1.00 86.38 194 THR A O 1
ATOM 1581 N N . GLU A 1 195 ? 9.577 5.252 -9.192 1.00 88.75 195 GLU A N 1
ATOM 1582 C CA . GLU A 1 195 ? 9.999 5.442 -10.571 1.00 88.75 195 GLU A CA 1
ATOM 1583 C C . GLU A 1 195 ? 9.137 6.520 -11.226 1.00 88.75 195 GLU A C 1
ATOM 1585 O O . GLU A 1 195 ? 9.668 7.412 -11.887 1.00 88.75 195 GLU A O 1
ATOM 1590 N N . ALA A 1 196 ? 7.822 6.510 -10.986 1.00 90.50 196 ALA A N 1
ATOM 1591 C CA . ALA A 1 196 ? 6.935 7.575 -11.437 1.00 90.50 196 ALA A CA 1
ATOM 1592 C C . ALA A 1 196 ? 7.259 8.921 -10.768 1.00 90.50 196 ALA A C 1
ATOM 1594 O O . ALA A 1 196 ? 7.262 9.943 -11.452 1.00 90.50 196 ALA A O 1
ATOM 1595 N N . LYS A 1 197 ? 7.613 8.948 -9.476 1.00 87.62 197 LYS A N 1
ATOM 1596 C CA . LYS A 1 197 ? 8.082 10.175 -8.798 1.00 87.62 197 LYS A CA 1
ATOM 1597 C C . LYS A 1 197 ? 9.408 10.690 -9.378 1.00 87.62 197 LYS A C 1
ATOM 1599 O O . LYS A 1 197 ? 9.587 11.898 -9.510 1.00 87.62 197 LYS A O 1
ATOM 1604 N N . ARG A 1 198 ? 10.326 9.789 -9.740 1.00 86.69 198 ARG A N 1
ATOM 1605 C CA . ARG A 1 198 ? 11.680 10.100 -10.230 1.00 86.69 198 ARG A CA 1
ATOM 1606 C C . ARG A 1 198 ? 11.702 10.517 -11.700 1.00 86.69 198 ARG A C 1
ATOM 1608 O O . ARG A 1 198 ? 12.411 11.453 -12.054 1.00 86.69 198 ARG A O 1
ATOM 1615 N N . TYR A 1 199 ? 10.945 9.829 -12.550 1.00 90.56 199 TYR A N 1
ATOM 1616 C CA . TYR A 1 1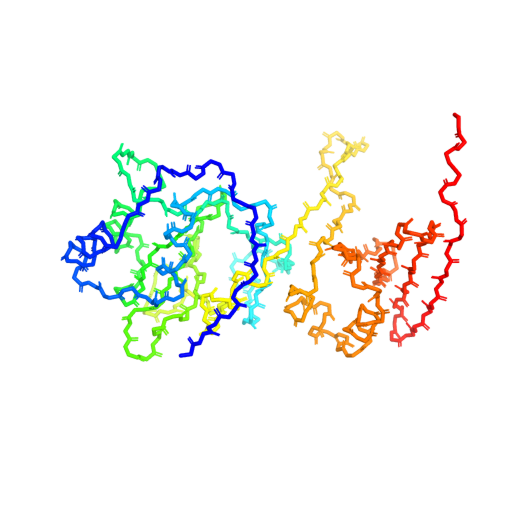99 ? 10.987 9.984 -14.010 1.00 90.56 199 TYR A CA 1
ATOM 1617 C C . TYR A 1 199 ? 9.694 10.570 -14.605 1.00 90.56 199 TYR A C 1
ATOM 1619 O O . TYR A 1 199 ? 9.635 10.854 -15.804 1.00 90.56 199 TYR A O 1
ATOM 1627 N N . GLY A 1 200 ? 8.657 10.780 -13.791 1.00 91.62 200 GLY A N 1
ATOM 1628 C CA . GLY A 1 200 ? 7.432 11.477 -14.176 1.00 91.62 200 GLY A CA 1
ATOM 1629 C C . GLY A 1 200 ? 6.730 10.854 -15.384 1.00 91.62 200 GLY A C 1
ATOM 1630 O O . GLY A 1 200 ? 6.523 9.640 -15.464 1.00 91.62 200 GLY A O 1
ATOM 1631 N N . GLU A 1 201 ? 6.389 11.703 -16.360 1.00 94.06 201 GLU A N 1
ATOM 1632 C CA . GLU A 1 201 ? 5.681 11.305 -17.587 1.00 94.06 201 GLU A CA 1
ATOM 1633 C C . GLU A 1 201 ? 6.455 10.304 -18.457 1.00 94.06 201 GLU A C 1
ATOM 1635 O O . GLU A 1 201 ? 5.846 9.629 -19.289 1.00 94.06 201 GLU A O 1
ATOM 1640 N N . VAL A 1 202 ? 7.769 10.137 -18.260 1.00 94.75 202 VAL A N 1
ATOM 1641 C CA . VAL A 1 202 ? 8.527 9.088 -18.960 1.00 94.75 202 VAL A CA 1
ATOM 1642 C C . VAL A 1 202 ? 8.040 7.696 -18.542 1.00 94.75 202 VAL A C 1
ATOM 1644 O O . VAL A 1 202 ? 7.906 6.823 -19.403 1.00 94.75 202 VAL A O 1
ATOM 1647 N N . VAL A 1 203 ? 7.718 7.502 -17.258 1.00 94.69 203 VAL A N 1
ATOM 1648 C CA . VAL A 1 203 ? 7.181 6.243 -16.717 1.00 94.69 203 VAL A CA 1
ATOM 1649 C C . VAL A 1 203 ? 5.671 6.178 -16.918 1.00 94.69 203 VAL A C 1
ATOM 1651 O O . VAL A 1 203 ? 5.167 5.272 -17.585 1.00 94.69 203 VAL A O 1
ATOM 1654 N N . THR A 1 204 ? 4.926 7.161 -16.405 1.00 95.44 204 THR A N 1
ATOM 1655 C CA . THR A 1 204 ? 3.453 7.108 -16.429 1.00 95.44 204 THR A CA 1
ATOM 1656 C C . THR A 1 204 ? 2.911 7.141 -17.859 1.00 95.44 204 THR A C 1
ATOM 1658 O O . THR A 1 204 ? 1.967 6.420 -18.186 1.00 95.44 204 THR A O 1
ATOM 1661 N N . GLY A 1 205 ? 3.537 7.916 -18.748 1.00 95.12 205 GLY A N 1
ATOM 1662 C CA . GLY A 1 205 ? 3.158 8.026 -20.152 1.00 95.12 205 GLY A CA 1
ATOM 1663 C C . GLY A 1 205 ? 3.468 6.776 -20.977 1.00 95.12 205 GLY A C 1
ATOM 1664 O O . GLY A 1 205 ? 2.805 6.557 -21.991 1.00 95.12 205 GLY A O 1
ATOM 1665 N N . PHE A 1 206 ? 4.436 5.944 -20.572 1.00 96.31 206 PHE A N 1
ATOM 1666 C CA . PHE A 1 206 ? 4.681 4.642 -21.205 1.00 96.31 206 PHE A CA 1
ATOM 1667 C C . PHE A 1 206 ? 3.519 3.685 -20.938 1.00 96.31 206 PHE A C 1
ATOM 1669 O O . PHE A 1 206 ? 2.891 3.197 -21.878 1.00 96.31 206 PHE A O 1
ATOM 1676 N N . PHE A 1 207 ? 3.174 3.492 -19.666 1.00 96.56 207 PHE A N 1
ATOM 1677 C CA . PHE A 1 207 ? 2.121 2.559 -19.270 1.00 96.56 207 PHE A CA 1
ATOM 1678 C C . PHE A 1 207 ? 0.711 3.033 -19.634 1.00 96.56 207 PHE A C 1
ATOM 1680 O O . PHE A 1 207 ? -0.150 2.211 -19.931 1.00 96.56 207 PHE A O 1
ATOM 1687 N N . ARG A 1 208 ? 0.473 4.350 -19.721 1.00 95.12 208 ARG A N 1
ATOM 1688 C CA . ARG A 1 208 ? -0.811 4.917 -20.181 1.00 95.12 208 ARG A CA 1
ATOM 1689 C C . ARG A 1 208 ? -1.178 4.500 -21.612 1.00 95.12 208 ARG A C 1
ATOM 1691 O O . ARG A 1 208 ? -2.353 4.544 -21.964 1.00 95.12 208 ARG A O 1
ATOM 1698 N N . ARG A 1 209 ? -0.196 4.115 -22.438 1.00 93.56 209 ARG A N 1
ATOM 1699 C CA . ARG A 1 209 ? -0.427 3.631 -23.811 1.00 93.56 209 ARG A CA 1
ATOM 1700 C C . ARG A 1 209 ? -0.845 2.165 -23.874 1.00 93.56 209 ARG A C 1
ATOM 1702 O O . ARG A 1 209 ? -1.304 1.731 -24.925 1.00 93.56 209 ARG A O 1
ATOM 1709 N N . ALA A 1 210 ? -0.681 1.416 -22.786 1.00 95.56 210 ALA A N 1
ATOM 1710 C CA . ALA A 1 210 ? -1.025 0.009 -22.762 1.00 95.56 210 ALA A CA 1
ATOM 1711 C C . ALA A 1 210 ? -2.543 -0.194 -22.946 1.00 95.56 210 ALA A C 1
ATOM 1713 O O . ALA A 1 210 ? -3.339 0.553 -22.362 1.00 95.56 210 ALA A O 1
ATOM 1714 N N . PRO A 1 211 ? -2.963 -1.212 -23.715 1.00 95.25 211 PRO A N 1
ATOM 1715 C CA . PRO A 1 211 ? -4.363 -1.598 -23.835 1.00 95.25 211 PRO A CA 1
ATOM 1716 C C . PRO A 1 211 ? -5.040 -1.868 -22.483 1.00 95.25 211 PRO A C 1
ATOM 1718 O O . PRO A 1 211 ? -4.404 -2.197 -21.483 1.00 95.25 211 PRO A O 1
ATOM 1721 N N . ILE A 1 212 ? -6.372 -1.764 -22.455 1.00 92.88 212 ILE A N 1
ATOM 1722 C CA . ILE A 1 212 ? -7.178 -1.981 -21.241 1.00 92.88 212 ILE A CA 1
ATOM 1723 C C . ILE A 1 212 ? -7.028 -3.396 -20.659 1.00 92.88 212 ILE A C 1
ATOM 1725 O O . ILE A 1 212 ? -7.168 -3.558 -19.453 1.00 92.88 212 ILE A O 1
ATOM 1729 N N . GLU A 1 213 ? -6.721 -4.386 -21.500 1.00 94.88 213 GLU A N 1
ATOM 1730 C CA . GLU A 1 213 ? -6.506 -5.787 -21.110 1.00 94.88 213 GLU A CA 1
ATOM 1731 C C . GLU A 1 213 ? -5.195 -6.037 -20.359 1.00 94.88 213 GLU A C 1
ATOM 1733 O O . GLU A 1 213 ? -5.005 -7.113 -19.800 1.00 94.88 213 GLU A O 1
ATOM 1738 N N . VAL A 1 214 ? -4.280 -5.066 -20.350 1.00 96.06 214 VAL A N 1
ATOM 1739 C CA . VAL A 1 214 ? -3.046 -5.171 -19.580 1.00 96.06 214 VAL A CA 1
ATOM 1740 C C . VAL A 1 214 ? -3.370 -4.934 -18.108 1.00 96.06 214 VAL A C 1
ATOM 1742 O O . VAL A 1 214 ? -3.816 -3.848 -17.711 1.00 96.06 214 VAL A O 1
ATOM 1745 N N . GLU A 1 215 ? -3.146 -5.974 -17.311 1.00 93.44 215 GLU A N 1
ATOM 1746 C CA . GLU A 1 215 ? -3.396 -5.987 -15.867 1.00 93.44 215 GLU A CA 1
ATOM 1747 C C . GLU A 1 215 ? -2.114 -5.815 -15.046 1.00 93.44 215 GLU A C 1
ATOM 1749 O O . GLU A 1 215 ? -2.179 -5.307 -13.927 1.00 93.44 215 GLU A O 1
ATOM 1754 N N . GLU A 1 216 ? -0.960 -6.187 -15.611 1.00 95.75 216 GLU A N 1
ATOM 1755 C CA . GLU A 1 216 ? 0.333 -6.161 -14.929 1.00 95.75 216 GLU A 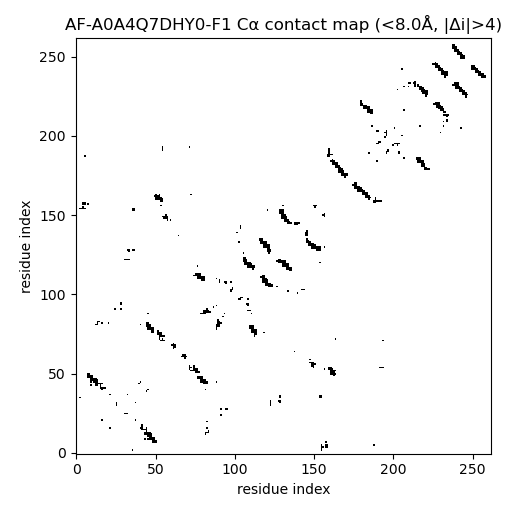CA 1
ATOM 1756 C C . GLU A 1 216 ? 1.370 -5.352 -15.702 1.00 95.75 216 GLU A C 1
ATOM 1758 O O . GLU A 1 216 ? 1.527 -5.477 -16.920 1.00 95.75 216 GLU A O 1
ATOM 1763 N N . TYR A 1 217 ? 2.098 -4.535 -14.953 1.00 96.69 217 TYR A N 1
ATOM 1764 C CA . TYR A 1 217 ? 3.156 -3.664 -15.427 1.00 96.69 217 TYR A CA 1
ATOM 1765 C C . TYR A 1 217 ? 4.386 -3.915 -14.581 1.00 96.69 217 TYR A C 1
ATOM 1767 O O . TYR A 1 217 ? 4.310 -3.860 -13.357 1.00 96.69 217 TYR A O 1
ATOM 1775 N N . ILE A 1 218 ? 5.514 -4.181 -15.218 1.00 95.50 218 ILE A N 1
ATOM 1776 C CA . ILE A 1 218 ? 6.732 -4.534 -14.506 1.00 95.50 218 ILE A CA 1
ATOM 1777 C C . ILE A 1 218 ? 7.714 -3.378 -14.572 1.00 95.50 218 ILE A C 1
ATOM 1779 O O . ILE A 1 218 ? 7.928 -2.797 -15.641 1.00 95.50 218 ILE A O 1
ATOM 1783 N N . MET A 1 219 ? 8.313 -3.072 -13.426 1.00 93.38 219 MET A N 1
ATOM 1784 C CA . MET A 1 219 ? 9.464 -2.186 -13.309 1.00 93.38 219 MET A CA 1
ATOM 1785 C C . MET A 1 219 ? 10.630 -2.965 -12.707 1.00 93.38 219 MET A C 1
ATOM 1787 O O . MET A 1 219 ? 10.448 -3.742 -11.772 1.00 93.38 219 MET A O 1
ATOM 1791 N N . GLU A 1 220 ? 11.817 -2.786 -13.271 1.00 90.81 220 GLU A N 1
ATOM 1792 C CA . GLU A 1 220 ? 13.022 -3.506 -12.869 1.00 90.81 220 GLU A CA 1
ATOM 1793 C C . GLU A 1 220 ? 14.251 -2.616 -13.067 1.00 90.81 220 GLU A C 1
ATOM 1795 O O . GLU A 1 220 ? 14.399 -1.998 -14.122 1.00 90.81 220 GLU A O 1
ATOM 1800 N N . GLU A 1 221 ? 15.157 -2.581 -12.091 1.00 86.56 221 GLU A N 1
ATOM 1801 C CA . GLU A 1 221 ? 16.456 -1.919 -12.226 1.00 86.56 221 GLU A CA 1
ATOM 1802 C C . GLU A 1 221 ? 17.554 -2.947 -12.533 1.00 86.56 221 GLU A C 1
ATOM 1804 O O . GLU A 1 221 ? 17.715 -3.947 -11.835 1.00 86.56 221 GLU A O 1
ATOM 1809 N N . THR A 1 222 ? 18.349 -2.703 -13.574 1.00 82.38 222 THR A N 1
ATOM 1810 C CA . THR A 1 222 ? 19.470 -3.587 -13.916 1.00 82.38 222 THR A CA 1
ATOM 1811 C C . THR A 1 222 ? 20.630 -3.403 -12.931 1.00 82.38 222 THR A C 1
ATOM 1813 O O . THR A 1 222 ? 21.077 -2.273 -12.719 1.00 82.38 222 THR A O 1
ATOM 1816 N N . GLU A 1 223 ? 21.202 -4.491 -12.410 1.00 73.12 223 GLU A N 1
ATOM 1817 C CA . GLU A 1 223 ? 22.306 -4.430 -11.435 1.00 73.12 223 GLU A CA 1
ATOM 1818 C C . GLU A 1 223 ? 23.553 -3.686 -11.950 1.00 73.12 223 GLU A C 1
ATOM 1820 O O . GLU A 1 223 ? 24.167 -2.918 -11.210 1.00 73.12 223 GLU A O 1
ATOM 1825 N N . SER A 1 224 ? 23.940 -3.914 -13.211 1.00 73.75 224 SER A N 1
ATOM 1826 C CA . SER A 1 224 ? 25.228 -3.462 -13.755 1.00 73.75 224 SER A CA 1
ATOM 18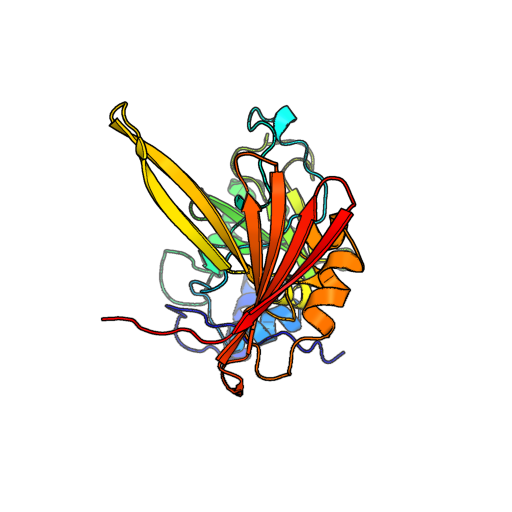27 C C . SER A 1 224 ? 25.235 -2.001 -14.195 1.00 73.75 224 SER A C 1
ATOM 1829 O O . SER A 1 224 ? 26.209 -1.292 -13.952 1.00 73.75 224 SER A O 1
ATOM 1831 N N . THR A 1 225 ? 24.175 -1.558 -14.868 1.00 78.31 225 THR A N 1
ATOM 1832 C CA . THR A 1 225 ? 24.089 -0.222 -15.475 1.00 78.31 225 THR A CA 1
ATOM 1833 C C . THR A 1 225 ? 23.131 0.707 -14.748 1.00 78.31 225 THR A C 1
ATOM 1835 O O . THR A 1 225 ? 23.121 1.897 -15.050 1.00 78.31 225 THR A O 1
ATOM 1838 N N . LYS A 1 226 ? 22.363 0.197 -13.772 1.00 84.06 226 LYS A N 1
ATOM 1839 C CA . LYS A 1 226 ? 21.319 0.956 -13.064 1.00 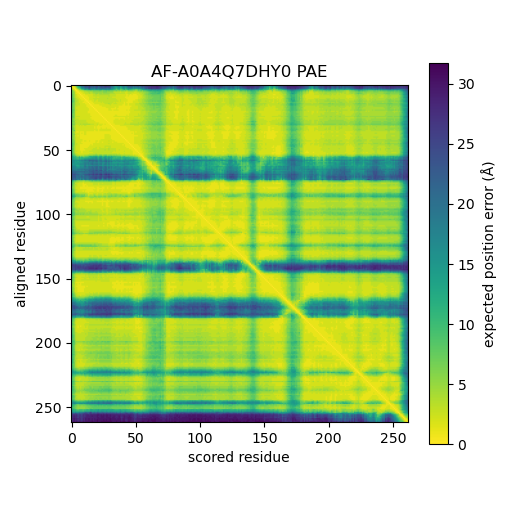84.06 226 LYS A CA 1
ATOM 1840 C C . LYS A 1 226 ? 20.260 1.544 -14.003 1.00 84.06 226 LYS A C 1
ATOM 1842 O O . LYS A 1 226 ? 19.631 2.556 -13.699 1.00 84.06 226 LYS A O 1
ATOM 1847 N N . ASP A 1 227 ? 20.062 0.887 -15.144 1.00 90.38 227 ASP A N 1
ATOM 1848 C CA . ASP A 1 227 ? 19.009 1.208 -16.092 1.00 90.38 227 ASP A CA 1
ATOM 1849 C C . ASP A 1 227 ? 17.657 0.764 -15.540 1.00 90.38 227 ASP A C 1
ATOM 1851 O O . ASP A 1 227 ? 17.528 -0.343 -15.015 1.00 90.38 227 ASP A O 1
ATOM 1855 N N . LEU A 1 228 ? 16.637 1.599 -15.722 1.00 92.00 228 LEU A N 1
ATOM 1856 C CA . LEU A 1 228 ? 15.262 1.248 -15.392 1.00 92.00 228 LEU A CA 1
ATOM 1857 C C . LEU A 1 228 ? 14.575 0.654 -16.624 1.00 92.00 228 LEU A C 1
ATOM 1859 O O . LEU A 1 228 ? 14.460 1.307 -17.664 1.00 92.00 228 LEU A O 1
ATOM 1863 N N . LEU A 1 229 ? 14.102 -0.580 -16.495 1.00 94.38 229 LEU A N 1
ATOM 1864 C CA . LEU A 1 229 ? 13.303 -1.286 -17.485 1.00 94.38 229 LEU A CA 1
ATOM 1865 C C . LEU A 1 229 ? 11.835 -1.258 -17.069 1.00 94.38 229 LEU A C 1
ATOM 1867 O O . LEU A 1 229 ? 11.473 -1.665 -15.970 1.00 94.38 229 LEU A O 1
ATOM 1871 N N . LEU A 1 230 ? 10.984 -0.810 -17.983 1.00 95.88 230 LEU A N 1
ATOM 1872 C CA . LEU A 1 230 ? 9.535 -0.792 -17.851 1.00 95.88 230 LEU A CA 1
ATOM 1873 C C . LEU A 1 230 ? 8.961 -1.722 -18.902 1.00 95.88 230 LEU A C 1
ATOM 1875 O O . LEU A 1 230 ? 9.291 -1.570 -20.077 1.00 95.88 230 LEU A O 1
ATOM 1879 N N . TRP A 1 231 ? 8.077 -2.644 -18.546 1.00 95.81 231 TRP A N 1
ATOM 1880 C CA . TRP A 1 231 ? 7.471 -3.490 -19.568 1.00 95.81 231 TRP A CA 1
ATOM 1881 C C . TRP A 1 231 ? 6.078 -3.990 -19.222 1.00 95.81 231 TRP A C 1
ATOM 1883 O O . TRP A 1 231 ? 5.672 -4.043 -18.065 1.00 95.81 231 TRP A O 1
ATOM 1893 N N . TYR A 1 232 ? 5.338 -4.340 -20.267 1.00 96.62 232 TYR A N 1
ATOM 1894 C CA . TYR A 1 232 ? 4.039 -4.993 -20.181 1.00 96.62 232 TYR A CA 1
ATOM 1895 C C . TYR A 1 232 ? 3.821 -5.910 -21.382 1.00 96.62 232 TYR A C 1
ATOM 1897 O O . TYR A 1 232 ? 4.460 -5.758 -22.427 1.00 96.62 232 TYR A O 1
ATOM 1905 N N . GLU A 1 233 ? 2.912 -6.866 -21.230 1.00 95.81 233 GLU A N 1
ATOM 1906 C CA . GLU A 1 233 ? 2.553 -7.821 -22.275 1.00 95.81 233 GLU A CA 1
ATOM 1907 C C . GLU A 1 233 ? 1.104 -7.613 -22.714 1.00 95.81 233 GLU A C 1
ATOM 1909 O O . GLU A 1 233 ? 0.198 -7.505 -21.887 1.00 95.81 233 GLU A O 1
ATOM 1914 N N . VAL A 1 234 ? 0.888 -7.578 -24.028 1.00 95.81 234 VAL A N 1
ATOM 1915 C CA . VAL A 1 234 ? -0.437 -7.538 -24.650 1.00 95.81 234 VAL A CA 1
ATOM 1916 C C . VAL A 1 234 ? -0.735 -8.939 -25.166 1.00 95.81 234 VAL A C 1
ATOM 1918 O O . VAL A 1 234 ? -0.305 -9.328 -26.256 1.00 95.81 234 VAL A O 1
ATOM 1921 N N . LYS A 1 235 ? -1.436 -9.726 -24.345 1.00 92.56 235 LYS A N 1
ATOM 1922 C CA . LYS A 1 235 ? -1.672 -11.156 -24.600 1.00 92.56 235 LYS A CA 1
ATOM 1923 C C . LYS A 1 235 ? -2.458 -11.399 -25.885 1.00 92.56 235 LYS A C 1
ATOM 1925 O O . LYS A 1 235 ? -2.168 -12.364 -26.585 1.00 92.56 235 LYS A O 1
ATOM 1930 N N . SER A 1 236 ? -3.417 -10.531 -26.221 1.00 93.31 236 SER A N 1
ATOM 1931 C CA . SER A 1 236 ? -4.188 -10.655 -27.467 1.00 93.31 236 SER A CA 1
ATOM 1932 C C . SER A 1 236 ? -3.327 -10.491 -28.725 1.00 93.31 236 SER A C 1
ATOM 1934 O O . SER A 1 236 ? -3.660 -11.043 -29.774 1.00 93.31 236 SER A O 1
ATOM 1936 N N . GLU A 1 237 ? -2.204 -9.779 -28.612 1.00 92.25 237 GLU A N 1
ATOM 1937 C CA . GLU A 1 237 ? -1.257 -9.536 -29.702 1.00 92.25 237 GLU A CA 1
ATOM 1938 C C . GLU A 1 237 ? -0.049 -10.484 -29.661 1.00 92.25 237 GLU A C 1
ATOM 1940 O O . GLU A 1 237 ? 0.700 -10.564 -30.635 1.00 92.25 237 GLU A O 1
ATOM 1945 N N . GLY A 1 238 ? 0.165 -11.200 -28.551 1.00 92.00 238 GLY A N 1
ATOM 1946 C CA . GLY A 1 238 ? 1.373 -11.998 -28.331 1.00 92.00 238 GLY A CA 1
ATOM 1947 C C . GLY A 1 238 ? 2.645 -11.143 -28.334 1.00 92.00 238 GLY A C 1
ATOM 1948 O O . GLY A 1 238 ? 3.693 -11.591 -28.809 1.00 92.00 238 GLY A O 1
ATOM 1949 N N . LYS A 1 239 ? 2.541 -9.894 -27.864 1.00 93.69 239 LYS A N 1
ATOM 1950 C CA . LYS A 1 239 ? 3.618 -8.900 -27.902 1.00 93.69 239 LYS A CA 1
ATOM 1951 C C . LYS A 1 239 ? 4.018 -8.432 -26.518 1.00 93.69 239 LYS A C 1
ATOM 1953 O O . LYS A 1 239 ? 3.175 -8.227 -25.645 1.00 93.69 239 LYS A O 1
ATOM 1958 N N . LYS A 1 240 ? 5.314 -8.165 -26.369 1.00 94.88 240 LYS A N 1
ATOM 1959 C CA . LYS A 1 240 ? 5.893 -7.543 -25.182 1.00 94.88 240 LYS A CA 1
ATOM 1960 C C . LYS A 1 240 ? 6.463 -6.176 -25.536 1.00 94.88 240 LYS A C 1
ATOM 1962 O O . LYS A 1 240 ? 7.281 -6.052 -26.446 1.00 94.88 240 LYS A O 1
ATOM 1967 N N . TYR A 1 241 ? 6.050 -5.170 -24.780 1.00 96.31 241 TYR A N 1
ATOM 1968 C CA . TYR A 1 241 ? 6.508 -3.794 -24.916 1.00 96.31 241 TYR A CA 1
ATOM 1969 C C . TYR A 1 241 ? 7.474 -3.481 -23.790 1.00 96.31 241 TYR A C 1
ATOM 1971 O O . TYR A 1 241 ? 7.166 -3.744 -22.631 1.00 96.31 241 TYR A O 1
ATOM 1979 N N . CYS A 1 242 ? 8.625 -2.910 -24.125 1.00 96.25 242 CYS A N 1
ATOM 1980 C CA . CYS A 1 242 ? 9.653 -2.535 -23.167 1.00 96.25 242 CYS A CA 1
ATOM 1981 C C . CYS A 1 242 ? 10.097 -1.092 -23.404 1.00 96.25 242 CYS A C 1
ATOM 1983 O O . CYS A 1 242 ? 10.230 -0.657 -24.545 1.00 96.25 242 CYS A O 1
ATOM 1985 N N . ARG A 1 243 ? 10.359 -0.366 -22.325 1.00 96.06 243 ARG A N 1
ATOM 1986 C CA . ARG A 1 243 ? 11.056 0.914 -22.319 1.00 96.06 243 ARG A CA 1
ATOM 1987 C C . ARG A 1 243 ? 12.248 0.806 -21.390 1.00 96.06 243 ARG A C 1
ATOM 1989 O O . ARG A 1 243 ? 12.100 0.404 -20.242 1.00 96.06 243 ARG A O 1
ATOM 1996 N N . LYS A 1 244 ? 13.407 1.219 -21.877 1.00 95.38 244 LYS A N 1
ATOM 1997 C CA . LYS A 1 244 ? 14.633 1.350 -21.102 1.00 95.38 244 LYS A CA 1
ATOM 1998 C C . LYS A 1 244 ? 14.928 2.821 -20.857 1.00 95.38 244 LYS A C 1
ATOM 2000 O O . LYS A 1 244 ? 14.814 3.634 -21.773 1.00 95.38 244 LYS A O 1
ATOM 2005 N N . ILE A 1 245 ? 15.313 3.147 -19.629 1.00 94.62 245 ILE A N 1
ATOM 2006 C CA . ILE A 1 245 ? 15.749 4.481 -19.225 1.00 94.62 245 ILE A CA 1
ATOM 2007 C C . ILE A 1 245 ? 17.186 4.376 -18.708 1.00 94.62 245 ILE A C 1
ATOM 2009 O O . ILE A 1 245 ? 17.428 3.725 -17.693 1.00 94.62 245 ILE A O 1
ATOM 2013 N N . SER A 1 246 ? 18.115 5.036 -19.400 1.00 92.75 246 SER A N 1
ATOM 2014 C CA . SER A 1 246 ? 19.559 5.024 -19.129 1.00 92.75 246 SER A CA 1
ATOM 2015 C C . SER A 1 246 ? 20.077 6.453 -19.068 1.00 92.75 246 SER A C 1
ATOM 2017 O O . SER A 1 246 ? 20.081 7.135 -20.087 1.00 92.75 246 SER A O 1
ATOM 2019 N N . ASP A 1 247 ? 20.489 6.928 -17.890 1.00 83.81 247 ASP A N 1
ATOM 2020 C CA . ASP A 1 247 ? 21.054 8.281 -17.708 1.00 83.81 247 ASP A CA 1
ATOM 2021 C C . ASP A 1 247 ? 20.222 9.402 -18.386 1.00 83.81 247 ASP A C 1
ATOM 2023 O O . ASP A 1 247 ? 20.722 10.275 -19.094 1.00 83.81 247 ASP A O 1
ATOM 2027 N N . GLY A 1 248 ? 18.892 9.324 -18.246 1.00 77.69 248 GLY A N 1
ATOM 2028 C CA . GLY A 1 248 ? 17.940 10.272 -18.842 1.00 77.69 248 GLY A CA 1
ATOM 2029 C C . GLY A 1 248 ? 17.606 10.042 -20.324 1.00 77.69 248 GLY A C 1
ATOM 2030 O O . GLY A 1 248 ? 16.697 10.691 -20.841 1.00 77.69 248 GLY A O 1
ATOM 2031 N N . GLN A 1 249 ? 18.276 9.109 -21.003 1.00 90.81 249 GLN A N 1
ATOM 2032 C CA . GLN A 1 249 ? 17.916 8.658 -22.350 1.00 90.81 249 GLN A CA 1
ATOM 2033 C C . GLN A 1 249 ? 16.836 7.577 -22.290 1.00 90.81 249 GLN A C 1
ATOM 2035 O O . GLN A 1 249 ? 16.778 6.800 -21.338 1.00 90.81 249 GLN A O 1
ATOM 2040 N N . VAL A 1 250 ? 15.967 7.543 -23.303 1.00 94.81 250 VAL A N 1
ATOM 2041 C CA . VAL A 1 250 ? 14.809 6.643 -23.367 1.00 94.81 250 VAL A CA 1
ATOM 2042 C C . VAL A 1 250 ? 14.836 5.869 -24.677 1.00 94.81 250 VAL A C 1
ATOM 2044 O O . VAL A 1 250 ? 14.862 6.475 -25.748 1.00 94.81 250 VAL A O 1
ATOM 2047 N N . GLU A 1 251 ? 14.768 4.545 -24.586 1.00 94.75 251 GLU A N 1
ATOM 2048 C CA . GLU A 1 251 ? 14.692 3.639 -25.734 1.00 94.75 251 GLU A CA 1
ATOM 2049 C C . GLU A 1 251 ? 13.483 2.706 -25.583 1.00 94.75 251 GLU A C 1
ATOM 2051 O O . GLU A 1 251 ? 13.324 2.054 -24.551 1.00 94.75 251 GLU A O 1
ATOM 2056 N N . ASP A 1 252 ? 12.625 2.645 -26.605 1.00 94.00 252 ASP A N 1
ATOM 2057 C CA . ASP A 1 252 ? 11.452 1.765 -26.638 1.00 94.00 252 ASP A CA 1
ATOM 2058 C C . ASP A 1 252 ? 11.725 0.569 -27.561 1.00 94.00 252 ASP A C 1
ATOM 2060 O O . ASP A 1 252 ? 12.217 0.731 -28.680 1.00 94.00 252 ASP A O 1
ATOM 2064 N N . TYR A 1 253 ? 11.350 -0.628 -27.114 1.00 90.44 253 TYR A N 1
ATOM 2065 C CA . TYR A 1 253 ? 11.490 -1.877 -27.856 1.00 90.44 253 TYR A CA 1
ATOM 2066 C C . TYR A 1 253 ? 10.166 -2.649 -27.868 1.00 90.44 253 TYR A C 1
ATOM 2068 O O . TYR A 1 253 ? 9.423 -2.667 -26.884 1.00 90.44 253 TYR A O 1
ATOM 2076 N N . GLU A 1 254 ? 9.905 -3.346 -28.970 1.00 88.38 254 GLU A N 1
ATOM 2077 C CA . GLU A 1 254 ? 8.805 -4.302 -29.118 1.00 88.38 254 GLU A CA 1
ATOM 2078 C C . GLU A 1 254 ? 9.407 -5.680 -29.422 1.00 88.38 254 GLU A C 1
ATOM 2080 O O . GLU A 1 254 ? 10.215 -5.816 -30.341 1.00 88.38 254 GLU A O 1
ATOM 2085 N N . GLN A 1 255 ? 9.033 -6.701 -28.651 1.00 78.56 255 GLN A N 1
ATOM 2086 C CA . GLN A 1 255 ? 9.376 -8.095 -28.936 1.00 78.56 255 GLN A CA 1
ATOM 2087 C C . GLN A 1 255 ? 8.126 -8.842 -29.416 1.00 78.56 255 GLN A C 1
ATOM 2089 O O . GLN A 1 255 ? 7.091 -8.833 -28.744 1.00 78.56 255 GLN A O 1
ATOM 2094 N N . GLY A 1 256 ? 8.230 -9.480 -30.586 1.00 52.88 256 GLY A N 1
ATOM 2095 C CA . GLY A 1 256 ? 7.166 -10.285 -31.188 1.00 52.88 256 GLY A CA 1
ATOM 2096 C C . GLY A 1 256 ? 7.284 -11.771 -30.840 1.00 52.88 256 GLY A C 1
ATOM 2097 O O . GLY A 1 256 ? 8.334 -12.368 -31.059 1.00 52.88 256 GLY A O 1
ATOM 2098 N N . SER A 1 257 ? 6.175 -12.343 -30.353 1.00 47.34 257 SER A N 1
ATOM 2099 C CA . SER A 1 257 ? 5.904 -13.751 -30.018 1.00 47.34 257 SER A CA 1
ATOM 2100 C C . SER A 1 257 ? 6.811 -14.419 -28.973 1.00 47.34 257 SER A C 1
ATOM 2102 O O . SER A 1 257 ? 7.981 -14.696 -29.217 1.00 47.34 257 SER A O 1
ATOM 2104 N N . LEU A 1 258 ? 6.196 -14.804 -27.846 1.00 44.09 258 LEU A N 1
ATOM 2105 C CA . LEU A 1 258 ? 6.625 -15.916 -26.991 1.00 44.09 258 LEU A CA 1
ATOM 2106 C C . LEU A 1 258 ? 6.597 -17.211 -27.822 1.00 44.09 258 LEU A C 1
ATOM 2108 O O . LEU A 1 258 ? 5.636 -17.979 -27.767 1.00 44.09 258 LEU A O 1
ATOM 2112 N N . THR A 1 259 ? 7.624 -17.463 -28.630 1.00 35.53 259 THR A N 1
ATOM 2113 C CA . THR A 1 259 ? 7.871 -18.823 -29.105 1.00 35.53 259 THR A CA 1
ATOM 2114 C C . THR A 1 259 ? 8.292 -19.635 -27.890 1.00 35.53 259 THR A C 1
ATOM 2116 O O . THR A 1 259 ? 9.423 -19.552 -27.416 1.00 35.53 259 THR A O 1
ATOM 2119 N N . THR A 1 260 ? 7.339 -20.395 -27.360 1.00 41.69 260 THR A N 1
ATOM 2120 C CA . THR A 1 260 ? 7.612 -21.593 -26.574 1.00 41.69 260 THR A CA 1
ATOM 2121 C C . THR A 1 260 ? 8.332 -22.576 -27.497 1.00 41.69 260 THR A C 1
ATOM 2123 O O . THR A 1 260 ? 7.707 -23.407 -28.148 1.00 41.69 260 THR A O 1
ATOM 2126 N N . GLU A 1 261 ? 9.652 -22.444 -27.623 1.00 30.12 261 GLU A N 1
ATOM 2127 C CA . GLU A 1 261 ? 10.476 -23.521 -28.166 1.00 30.12 261 GLU A CA 1
ATOM 2128 C C . GLU A 1 261 ? 10.856 -24.472 -27.025 1.00 30.12 261 GLU A C 1
ATOM 2130 O O . GLU A 1 261 ? 11.706 -24.159 -26.197 1.00 30.12 261 GLU A O 1
ATOM 2135 N N . VAL A 1 262 ? 10.073 -25.562 -26.993 1.00 33.25 262 VAL A N 1
ATOM 2136 C CA . VAL A 1 262 ? 10.351 -26.975 -26.645 1.00 33.25 262 VAL A CA 1
ATOM 2137 C C . VAL A 1 262 ? 11.412 -27.271 -25.586 1.00 33.25 262 VAL A C 1
ATOM 2139 O O . VAL A 1 262 ? 12.618 -27.111 -25.868 1.00 33.25 262 VAL A O 1
#

Sequence (262 aa):
MNYKMKNIVVADSKKKITMIDIKNVELELQTKLPTDYIAFMLKHNGGHPLRNQYPLIEIFDFYRYGWGSSTISDCEIDWFYGIYDGEYNNFIEENKRKEDVGIPGNLVSIGCSSVGDVICIGVEENNSGKVYYWGHDWERGEEYKSVALISNNFSDFIDSLYGLDIELYESREGGITARKDKLIHDRYSIPFSTEAKRYGEVVTGFFRRAPIEVEEYIMEETESTKDLLLWYEVKSEGKKYCRKISDGQVEDYEQGSLTTEV

Mean predicted aligned error: 7.25 Å

Solvent-accessible surface area (backbone atoms only — not comparable to full-atom values): 14734 Å² total; per-residue (Å²): 133,88,78,82,54,66,90,78,61,58,45,82,41,47,70,78,53,50,74,65,57,53,53,51,49,28,60,75,67,73,44,62,76,37,70,61,52,51,57,43,37,51,76,41,17,17,22,31,39,72,44,29,33,36,46,71,67,56,92,71,68,37,51,84,75,72,62,41,86,69,56,67,88,74,43,50,40,49,34,34,29,16,79,67,99,62,81,77,64,16,33,65,62,53,50,74,46,32,60,85,78,67,47,59,88,61,43,44,58,47,27,26,28,89,86,63,27,37,34,28,31,20,50,39,96,92,39,51,28,21,24,30,42,35,48,69,86,41,68,89,63,77,89,67,71,36,50,46,61,44,27,82,28,47,42,60,40,60,24,28,31,20,29,78,48,74,46,73,45,76,41,98,87,77,44,83,40,78,76,47,62,36,39,40,26,33,89,63,11,45,77,55,30,63,61,24,71,75,51,36,65,69,46,53,55,55,61,69,70,54,61,89,87,49,67,58,34,40,39,34,65,40,88,89,79,65,28,41,38,37,36,40,54,43,76,93,75,40,32,38,42,36,38,40,38,48,97,90,42,78,49,78,48,76,49,80,55,86,73,82,77,128

Foldseek 3Di:
DPLPFDDFDFPPFDPADDVVLVVVLCVLLVFDAFPVVVVCCNVGQKGATQLFAFAAPDDDPVVVLVNPPDDSRPHGFGMFAGPDPDDPSHQNNCQVCCVVLPNDSQWGFGTADPVGKTKIAGGDPVGHFWIKIFASSFDRDDPDSRIGTRGSHPSLRSLQGWHWDWDWDQDPVGDIDTQWIKIKHALSNQCRDVCCVVLPCLRNVQCVPDDPPWGIKIWIAHPPQRKIKIWTDDVVQQKIWIWIAGPNDIDIDIDHHPPPDD

pLDDT: mean 85.89, std 16.11, range [30.12, 98.5]

Nearest PDB structures (foldseek):
  2mo5-assembly1_A  TM=3.272E-01  e=6.052E+00  Homo sapiens
  4azr-assembly1_B  TM=3.051E-01  e=6.406E+00  Homo sapiens
  5z4g-assembly2_B  TM=3.486E-01  e=8.038E+00  Ramazzottius varieornatus

Radius of gyration: 20.25 Å; Cα contacts (8 Å, |Δi|>4): 501; chains: 1; bounding box: 54×44×56 Å

Secondary structure (DSSP, 8-state):
----PPP--EES-BS---HHHHHHHHHHTT-PPPHHHHHHHHH-BSBEESS-B---SS---GGGGT--S--GGG-B--EE-B-SSSSTTBHHHHHHHHHHHT--TTEEEEEE-TTS-EEEEE-STTTTT-EEEE-TTS---STTTTEEEEESSHHHHHHH-BEEEEEEEE-TTS-EEEEEEEEEE-TTTGGGSHHHHHHTHHHHHHHTTS-TT---EEEEE-TTT-PEEEEEEETTTTEEEEEEEETTEEEEEEEE------